Protein AF-A0A7X8HDX1-F1 (afdb_monomer_lite)

Structure (mmCIF, N/CA/C/O backbone):
data_AF-A0A7X8HDX1-F1
#
_entry.id   AF-A0A7X8HDX1-F1
#
loop_
_atom_site.group_PDB
_atom_site.id
_atom_site.type_symbol
_atom_site.label_atom_id
_atom_site.label_alt_id
_atom_site.label_comp_id
_atom_site.label_asym_id
_atom_site.label_entity_id
_atom_site.label_seq_id
_atom_site.pdbx_PDB_ins_code
_atom_site.Cartn_x
_atom_site.Cartn_y
_atom_site.Cartn_z
_atom_site.occupancy
_atom_site.B_iso_or_equiv
_atom_site.auth_seq_id
_atom_site.auth_comp_id
_atom_site.auth_asym_id
_atom_site.auth_atom_id
_atom_site.pdbx_PDB_model_num
ATOM 1 N N . MET A 1 1 ? -21.556 0.448 25.950 1.00 75.56 1 MET A N 1
ATOM 2 C CA . MET A 1 1 ? -21.218 -0.396 24.780 1.00 75.56 1 MET A CA 1
ATOM 3 C C . MET A 1 1 ? -21.966 0.022 23.516 1.00 75.56 1 MET A C 1
ATOM 5 O O . MET A 1 1 ? -21.325 0.101 22.480 1.00 75.56 1 MET A O 1
ATOM 9 N N . GLY A 1 2 ? -23.270 0.338 23.579 1.00 80.50 2 GLY A N 1
ATOM 10 C CA . GLY A 1 2 ? -24.022 0.833 22.411 1.00 80.50 2 GLY A CA 1
ATOM 11 C C . GLY A 1 2 ? -23.378 2.045 21.722 1.00 80.50 2 GLY A C 1
ATOM 12 O O . GLY A 1 2 ? -23.162 2.004 20.516 1.00 80.50 2 GLY A O 1
ATOM 13 N N . ASP A 1 3 ? -22.964 3.054 22.493 1.00 85.69 3 ASP A N 1
ATOM 14 C CA . ASP A 1 3 ? -22.331 4.267 21.943 1.00 85.69 3 ASP A CA 1
ATOM 15 C C . ASP A 1 3 ? -20.957 3.996 21.309 1.00 85.69 3 ASP A C 1
ATOM 17 O O . ASP A 1 3 ? -20.650 4.518 20.244 1.00 85.69 3 ASP A O 1
ATOM 21 N N . ILE A 1 4 ? -20.159 3.112 21.923 1.00 86.50 4 ILE A N 1
ATOM 22 C CA . ILE A 1 4 ? -18.851 2.673 21.402 1.00 86.50 4 ILE A CA 1
ATOM 23 C C . ILE A 1 4 ? -19.025 2.007 20.038 1.00 86.50 4 ILE A C 1
ATOM 25 O O . ILE A 1 4 ? -18.312 2.319 19.088 1.00 86.50 4 ILE A O 1
ATOM 29 N N . LEU A 1 5 ? -19.992 1.092 19.929 1.00 87.50 5 LEU A N 1
ATOM 30 C CA . LEU A 1 5 ? -20.268 0.410 18.673 1.00 87.50 5 LEU A CA 1
ATOM 31 C C . LEU A 1 5 ? -20.767 1.391 17.606 1.00 87.50 5 LEU A C 1
ATOM 33 O O . LEU A 1 5 ? -20.336 1.294 16.461 1.00 87.50 5 LEU A O 1
ATOM 37 N N . ALA A 1 6 ? -21.631 2.340 17.973 1.00 88.44 6 ALA A N 1
ATOM 38 C CA . ALA A 1 6 ? -22.111 3.372 17.058 1.00 88.44 6 ALA A CA 1
ATOM 39 C C . ALA A 1 6 ? -20.961 4.239 16.515 1.00 88.44 6 ALA A C 1
ATOM 41 O O . ALA A 1 6 ? -20.919 4.505 15.317 1.00 88.44 6 ALA A O 1
ATOM 42 N N . GLU A 1 7 ? -19.995 4.612 17.357 1.00 89.38 7 GLU A N 1
ATOM 43 C CA . GLU A 1 7 ? -18.808 5.374 16.952 1.00 89.38 7 GLU A CA 1
ATOM 44 C C . GLU A 1 7 ? -17.905 4.563 16.005 1.00 89.38 7 GLU A C 1
ATOM 46 O O . GLU A 1 7 ? -17.539 5.037 14.926 1.00 89.38 7 GLU A O 1
ATOM 51 N N . CYS A 1 8 ? -17.635 3.294 16.332 1.00 87.69 8 CYS A N 1
ATOM 52 C CA . CYS A 1 8 ? -16.906 2.378 15.447 1.00 87.69 8 CYS A CA 1
ATOM 53 C C . CYS A 1 8 ? -17.623 2.179 14.098 1.00 87.69 8 CYS A C 1
ATOM 55 O O . CYS A 1 8 ? -16.981 2.099 13.050 1.00 87.69 8 CYS A O 1
ATOM 57 N N . LEU A 1 9 ? -18.958 2.124 14.108 1.00 89.00 9 LEU A N 1
ATOM 58 C CA . LEU A 1 9 ? -19.797 2.035 12.913 1.00 89.00 9 LEU A CA 1
ATOM 59 C C . LEU A 1 9 ? -19.969 3.373 12.179 1.00 89.00 9 LEU A C 1
ATOM 61 O O . LEU A 1 9 ? -20.477 3.362 11.060 1.00 89.00 9 LEU A O 1
ATOM 65 N N . ALA A 1 10 ? -19.530 4.497 12.738 1.00 89.50 10 ALA A N 1
ATOM 66 C CA . ALA A 1 10 ? -19.501 5.786 12.051 1.00 89.50 10 ALA A CA 1
ATOM 67 C C . ALA A 1 10 ? -18.144 6.051 11.375 1.00 89.50 10 ALA A C 1
ATOM 69 O O . ALA A 1 10 ? -18.092 6.737 10.354 1.00 89.50 10 ALA A O 1
ATOM 70 N N . ALA A 1 11 ? -17.053 5.476 11.895 1.00 86.75 11 ALA A N 1
ATOM 71 C CA . ALA A 1 11 ? -15.712 5.616 11.322 1.00 86.75 11 ALA A CA 1
ATOM 72 C C . ALA A 1 11 ? -15.653 5.130 9.856 1.00 86.75 11 ALA A C 1
ATOM 74 O O . ALA A 1 11 ? -16.395 4.215 9.506 1.00 86.75 11 ALA A O 1
ATOM 75 N N . PRO A 1 12 ? -14.791 5.676 8.977 1.00 86.50 12 PRO A N 1
ATOM 76 C CA . PRO A 1 12 ? -14.614 5.173 7.608 1.00 86.50 12 PRO A CA 1
ATOM 77 C C . PRO A 1 12 ? -14.094 3.728 7.572 1.00 86.50 12 PRO A C 1
ATOM 79 O O . PRO A 1 12 ? -13.236 3.359 8.368 1.00 86.50 12 PRO A O 1
ATOM 82 N N . ALA A 1 13 ? -14.590 2.909 6.635 1.00 88.00 13 ALA A N 1
ATOM 83 C CA . ALA A 1 13 ? -14.086 1.545 6.417 1.00 88.00 13 ALA A CA 1
ATOM 84 C C . ALA A 1 13 ? -12.872 1.571 5.484 1.00 88.00 13 ALA A C 1
ATOM 86 O O . ALA A 1 13 ? -12.963 1.191 4.321 1.00 88.00 13 ALA A O 1
ATOM 87 N N . ASP A 1 14 ? -11.762 2.076 6.005 1.00 90.44 14 ASP A N 1
ATOM 88 C CA . ASP A 1 14 ? -10.474 2.170 5.323 1.00 90.44 14 ASP A CA 1
ATOM 89 C C . ASP A 1 14 ? -9.403 1.380 6.103 1.00 90.44 14 ASP A C 1
ATOM 91 O O . ASP A 1 14 ? -9.699 0.827 7.165 1.00 90.44 14 ASP A O 1
ATOM 95 N N . TYR A 1 15 ? -8.165 1.347 5.612 1.00 91.00 15 TYR A N 1
ATOM 96 C CA . TYR A 1 15 ? -7.060 0.586 6.208 1.00 91.00 15 TYR A CA 1
ATOM 97 C C . TYR A 1 15 ? -6.817 0.869 7.700 1.00 91.00 15 TYR A C 1
ATOM 99 O O . TYR A 1 15 ? -6.429 -0.027 8.449 1.00 91.00 15 TYR A O 1
ATOM 107 N N . PHE A 1 16 ? -7.090 2.090 8.166 1.00 92.06 16 PHE A N 1
ATOM 108 C CA . PHE A 1 16 ? -6.858 2.494 9.554 1.00 92.06 16 PHE A CA 1
ATOM 109 C C . PHE A 1 16 ? -8.068 2.244 10.466 1.00 92.06 16 PHE A C 1
ATOM 111 O O . PHE A 1 16 ? -8.015 2.568 11.655 1.00 92.06 16 PHE A O 1
ATOM 118 N N . LEU A 1 17 ? -9.175 1.680 9.959 1.00 92.69 17 LEU A N 1
ATOM 119 C CA . LEU A 1 17 ? -10.346 1.335 10.777 1.00 92.69 17 LEU A CA 1
ATOM 120 C C . LEU A 1 17 ? -9.979 0.515 12.033 1.00 92.69 17 LEU A C 1
ATOM 122 O O . LEU A 1 17 ? -10.444 0.900 13.110 1.00 92.69 17 LEU A O 1
ATOM 126 N N . PRO A 1 18 ? -9.136 -0.540 11.968 1.00 92.88 18 PRO A N 1
ATOM 127 C CA . PRO A 1 18 ? -8.764 -1.295 13.165 1.00 92.88 18 PRO A CA 1
ATOM 128 C C . PRO A 1 18 ? -8.067 -0.416 14.216 1.00 92.88 18 PRO A C 1
ATOM 130 O O . PRO A 1 18 ? -8.381 -0.509 15.401 1.00 92.88 18 PRO A O 1
ATOM 133 N N . VAL A 1 19 ? -7.196 0.507 13.789 1.00 93.19 19 VAL A N 1
ATOM 134 C CA . VAL A 1 19 ? -6.498 1.447 14.686 1.00 93.19 19 VAL A CA 1
ATOM 135 C C . VAL A 1 19 ? -7.487 2.395 15.372 1.00 93.19 19 VAL A C 1
ATOM 137 O O . VAL A 1 19 ? -7.382 2.656 16.570 1.00 93.19 19 VAL A O 1
ATOM 140 N N . ARG A 1 20 ? -8.500 2.879 14.642 1.00 92.25 20 ARG A N 1
ATOM 141 C CA . ARG A 1 20 ? -9.555 3.730 15.220 1.00 92.25 20 ARG A CA 1
ATOM 142 C C . ARG A 1 20 ? -10.387 2.978 16.256 1.00 92.25 20 ARG A C 1
ATOM 144 O O . ARG A 1 20 ? -10.653 3.531 17.318 1.00 92.25 20 ARG A O 1
ATOM 151 N N . ILE A 1 21 ? -10.747 1.721 15.985 1.00 91.25 21 ILE A N 1
ATOM 152 C CA . ILE A 1 21 ? -11.454 0.864 16.952 1.00 91.25 21 ILE A CA 1
ATOM 153 C C . ILE A 1 21 ? -10.613 0.695 18.221 1.00 91.25 21 ILE A C 1
ATOM 155 O O . ILE A 1 21 ? -11.134 0.862 19.322 1.00 91.25 21 ILE A O 1
ATOM 159 N N . LEU A 1 22 ? -9.312 0.425 18.075 1.00 92.19 22 LEU A N 1
ATOM 160 C CA . LEU A 1 22 ? -8.382 0.310 19.198 1.00 92.19 22 LEU A CA 1
ATOM 161 C C . LEU A 1 22 ? -8.369 1.587 20.054 1.00 92.19 22 LEU A C 1
ATOM 163 O O . LEU A 1 22 ? -8.517 1.497 21.272 1.00 92.19 22 LEU A O 1
ATOM 167 N N . ARG A 1 23 ? -8.280 2.773 19.438 1.00 91.12 23 ARG A N 1
ATOM 168 C CA . ARG A 1 23 ? -8.344 4.063 20.152 1.00 91.12 23 ARG A CA 1
ATOM 169 C C . ARG A 1 23 ? -9.665 4.277 20.884 1.00 91.12 23 ARG A C 1
ATOM 171 O O . ARG A 1 23 ? -9.651 4.602 22.066 1.00 91.12 23 ARG A O 1
ATOM 178 N N . ILE A 1 24 ? -10.801 4.047 20.218 1.00 90.88 24 ILE A N 1
ATOM 179 C CA . ILE A 1 24 ? -12.132 4.205 20.830 1.00 90.88 24 ILE A CA 1
ATOM 180 C C . ILE A 1 24 ? -12.260 3.279 22.046 1.00 90.88 24 ILE A C 1
ATOM 182 O O . ILE A 1 24 ? -12.742 3.696 23.099 1.00 90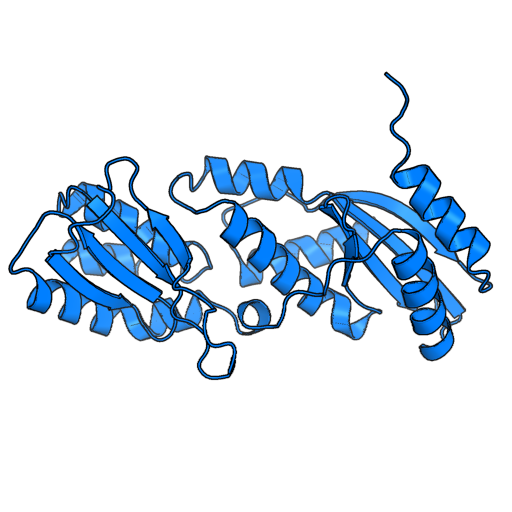.88 24 ILE A O 1
ATOM 186 N N . LEU A 1 25 ? -11.804 2.031 21.932 1.00 89.06 25 LEU A N 1
ATOM 187 C CA . LEU A 1 25 ? -11.832 1.072 23.033 1.00 89.06 25 LEU A CA 1
ATOM 188 C C . LEU A 1 25 ? -10.913 1.483 24.189 1.00 89.06 25 LEU A C 1
ATOM 190 O O . LEU A 1 25 ? -11.341 1.418 25.342 1.00 89.06 25 LEU A O 1
ATOM 194 N N . ARG A 1 26 ? -9.698 1.962 23.906 1.00 89.62 26 ARG A N 1
ATOM 195 C CA . ARG A 1 26 ? -8.800 2.514 24.930 1.00 89.62 26 ARG A CA 1
ATOM 196 C C . ARG A 1 26 ? -9.469 3.682 25.663 1.00 89.62 26 ARG A C 1
ATOM 198 O O . ARG A 1 26 ? -9.594 3.657 26.884 1.00 89.62 26 ARG A O 1
ATOM 205 N N . ASP A 1 27 ? -9.961 4.666 24.918 1.00 89.38 27 ASP A N 1
ATOM 206 C CA . ASP A 1 27 ? -10.392 5.952 25.473 1.00 89.38 27 ASP A CA 1
ATOM 207 C C . ASP A 1 27 ? -11.772 5.871 26.154 1.00 89.38 27 ASP A C 1
ATOM 209 O O . ASP A 1 27 ? -12.017 6.535 27.165 1.00 89.38 27 ASP A O 1
ATOM 213 N N . ARG A 1 28 ? -12.690 5.046 25.628 1.00 87.69 28 ARG A N 1
ATOM 214 C CA . ARG A 1 28 ? -14.079 4.944 26.116 1.00 87.69 28 ARG A CA 1
ATOM 215 C C . ARG A 1 28 ? -14.338 3.733 27.002 1.00 87.69 28 ARG A C 1
ATOM 217 O O . ARG A 1 28 ? -15.127 3.849 27.938 1.00 87.69 28 ARG A O 1
ATOM 224 N N . ALA A 1 29 ? -13.723 2.585 26.713 1.00 83.69 29 ALA A N 1
ATOM 225 C CA . ALA A 1 29 ? -13.895 1.369 27.514 1.00 83.69 29 ALA A CA 1
ATOM 226 C C . ALA A 1 29 ? -12.798 1.186 28.574 1.00 83.69 29 ALA A C 1
ATOM 228 O O . ALA A 1 29 ? -12.943 0.321 29.432 1.00 83.69 29 ALA A O 1
ATOM 229 N N . ARG A 1 30 ? -11.752 2.031 28.567 1.00 83.31 30 ARG A N 1
ATOM 230 C CA . ARG A 1 30 ? -10.649 2.025 29.545 1.00 83.31 30 ARG A CA 1
ATOM 231 C C . ARG A 1 30 ? -9.926 0.681 29.631 1.00 83.31 30 ARG A C 1
ATOM 233 O O . ARG A 1 30 ? -9.513 0.261 30.710 1.00 83.31 30 ARG A O 1
ATOM 240 N N . PHE A 1 31 ? -9.765 0.011 28.493 1.00 82.56 31 PHE A N 1
ATOM 241 C CA . PHE A 1 31 ? -8.913 -1.168 28.430 1.00 82.56 31 PHE A CA 1
ATOM 242 C C . PHE A 1 31 ? -7.436 -0.747 28.531 1.00 82.56 31 PHE A C 1
ATOM 244 O O . PHE A 1 31 ? -7.007 0.086 27.732 1.00 82.56 31 PHE A O 1
ATOM 251 N N . PRO A 1 32 ? -6.667 -1.291 29.495 1.00 72.88 32 PRO A N 1
ATOM 252 C CA . PRO A 1 32 ? -5.315 -0.828 29.809 1.00 72.88 32 PRO A CA 1
ATOM 253 C C . PRO A 1 32 ? -4.279 -1.232 28.753 1.00 72.88 32 PRO A C 1
ATOM 255 O O . PRO A 1 32 ? -3.333 -0.492 28.526 1.00 72.88 32 PRO A O 1
ATOM 258 N N . GLY A 1 33 ? -4.470 -2.372 28.080 1.00 85.81 33 GLY A N 1
ATOM 259 C CA . GLY A 1 33 ? -3.608 -2.825 26.993 1.00 85.81 33 GLY A CA 1
ATOM 260 C C . GLY A 1 33 ? -4.424 -3.481 25.889 1.00 85.81 33 GLY A C 1
ATOM 261 O O . GLY A 1 33 ? -5.083 -4.495 26.121 1.00 85.81 33 GLY A O 1
ATOM 262 N N . LEU A 1 34 ? -4.391 -2.905 24.690 1.00 90.19 34 LEU A N 1
ATOM 263 C CA . LEU A 1 34 ? -5.044 -3.453 23.506 1.00 90.19 34 LEU A CA 1
ATOM 264 C C . LEU A 1 34 ? -4.006 -3.728 22.428 1.00 90.19 34 LEU A C 1
ATOM 266 O O . LEU A 1 34 ? -3.133 -2.901 22.156 1.00 90.19 34 LEU A O 1
ATOM 270 N N . ARG A 1 35 ? -4.145 -4.876 21.777 1.00 92.25 35 ARG A N 1
ATOM 271 C CA . ARG A 1 35 ? -3.308 -5.286 20.653 1.00 92.25 35 ARG A CA 1
ATOM 272 C C . ARG A 1 35 ? -4.203 -5.823 19.548 1.00 92.25 35 ARG A C 1
ATOM 274 O O . ARG A 1 35 ? -5.118 -6.597 19.805 1.00 92.25 35 ARG A O 1
ATOM 281 N N . ILE A 1 36 ? -3.950 -5.402 18.317 1.00 92.50 36 ILE A N 1
ATOM 282 C CA . ILE A 1 36 ? -4.555 -5.983 17.125 1.00 92.50 36 ILE A CA 1
ATOM 283 C C . ILE A 1 36 ? -3.475 -6.758 16.389 1.00 92.50 36 ILE A C 1
ATOM 285 O O . ILE A 1 36 ? -2.433 -6.203 16.038 1.00 92.50 36 ILE A O 1
ATOM 289 N N . THR A 1 37 ? -3.736 -8.035 16.137 1.00 91.75 37 THR A N 1
ATOM 290 C CA . THR A 1 37 ? -2.867 -8.899 15.342 1.00 91.75 37 THR A CA 1
ATOM 291 C C . THR A 1 37 ? -3.505 -9.226 13.996 1.00 91.75 37 THR A C 1
ATOM 293 O O . THR A 1 37 ? -4.728 -9.347 13.890 1.00 91.75 37 THR A O 1
ATOM 296 N N . LEU A 1 38 ? -2.680 -9.341 12.954 1.00 89.31 38 LEU A N 1
ATOM 297 C CA . LEU A 1 38 ? -3.090 -9.907 11.671 1.00 89.31 38 LEU A CA 1
ATOM 298 C C . LEU A 1 38 ? -3.064 -11.430 11.780 1.00 89.31 38 LEU A C 1
ATOM 300 O O . LEU A 1 38 ? -2.032 -12.019 12.119 1.00 89.31 38 LEU A O 1
ATOM 304 N N . GLU A 1 39 ? -4.198 -12.066 11.493 1.00 83.44 39 GLU A N 1
ATOM 305 C CA . GLU A 1 39 ? -4.235 -13.515 11.320 1.00 83.44 39 GLU A CA 1
ATOM 306 C C . GLU A 1 39 ? -3.565 -13.877 9.980 1.00 83.44 39 GLU A C 1
ATOM 308 O O . GLU A 1 39 ? -3.789 -13.190 8.976 1.00 83.44 39 GLU A O 1
ATOM 313 N N . PRO A 1 40 ? -2.728 -14.931 9.946 1.00 67.62 40 PRO A N 1
ATOM 314 C CA . PRO A 1 40 ? -2.093 -15.371 8.714 1.00 67.62 40 PRO A CA 1
ATOM 315 C C . PRO A 1 40 ? -3.151 -15.747 7.676 1.00 67.62 40 PRO A C 1
ATOM 317 O O . PRO A 1 40 ? -4.193 -16.325 7.998 1.00 67.62 40 PRO A O 1
ATOM 320 N N . SER A 1 41 ? -2.880 -15.410 6.414 1.00 58.53 41 SER A N 1
ATOM 321 C CA . SER A 1 41 ? -3.741 -15.829 5.314 1.00 58.53 41 SER A CA 1
ATOM 322 C C . SER A 1 41 ? -3.739 -17.361 5.243 1.00 58.53 41 SER A C 1
ATOM 324 O O . SER A 1 41 ? -2.658 -17.951 5.226 1.00 58.53 41 SER A O 1
ATOM 326 N N . PRO A 1 42 ? -4.905 -18.025 5.153 1.00 51.06 42 PRO A N 1
ATOM 327 C CA . PRO A 1 42 ? -4.986 -19.487 5.112 1.00 51.06 42 PRO A CA 1
ATOM 328 C C . PRO A 1 42 ? -4.317 -20.118 3.876 1.00 51.06 42 PRO A C 1
ATOM 330 O O . PRO A 1 42 ? -4.264 -21.336 3.785 1.00 51.06 42 PRO A O 1
ATOM 333 N N . ALA A 1 43 ? -3.832 -19.313 2.923 1.00 47.16 43 ALA A N 1
ATOM 334 C CA . ALA A 1 43 ? -3.146 -19.758 1.709 1.00 47.16 43 ALA A CA 1
ATOM 335 C C . ALA A 1 43 ? -1.611 -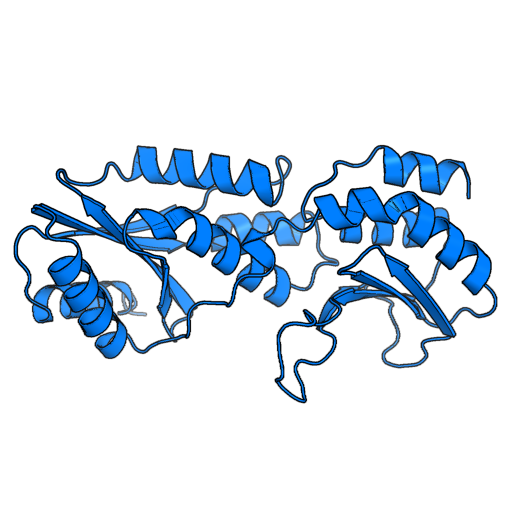19.868 1.846 1.00 47.16 43 ALA A C 1
ATOM 337 O O . ALA A 1 43 ? -0.946 -20.225 0.878 1.00 47.16 43 ALA A O 1
ATOM 338 N N . SER A 1 44 ? -1.039 -19.534 3.007 1.00 43.59 44 SER A N 1
ATOM 339 C CA . SER A 1 44 ? 0.405 -19.608 3.252 1.00 43.59 44 SER A CA 1
ATOM 340 C C . SER A 1 44 ? 0.737 -20.855 4.073 1.00 43.59 44 SER A C 1
ATOM 342 O O . SER A 1 44 ? 0.582 -20.846 5.291 1.00 43.59 44 SER A O 1
ATOM 344 N N . ASP A 1 45 ? 1.247 -21.900 3.416 1.00 40.53 45 ASP A N 1
ATOM 345 C CA . ASP A 1 45 ? 1.775 -23.125 4.049 1.00 40.53 45 ASP A CA 1
ATOM 346 C C . ASP A 1 45 ? 3.131 -22.908 4.764 1.00 40.53 45 ASP A C 1
ATOM 348 O O . ASP A 1 45 ? 3.815 -23.864 5.134 1.00 40.53 45 ASP A O 1
ATOM 352 N N . ALA A 1 46 ? 3.554 -21.656 4.972 1.00 43.91 46 ALA A N 1
ATOM 353 C CA . ALA A 1 46 ? 4.758 -21.352 5.734 1.00 43.91 46 ALA A CA 1
ATOM 354 C C . ALA A 1 46 ? 4.519 -21.647 7.231 1.00 43.91 46 ALA A C 1
ATOM 356 O O . ALA A 1 46 ? 3.674 -20.993 7.849 1.00 43.91 46 ALA A O 1
ATOM 357 N N . PRO A 1 47 ? 5.273 -22.578 7.848 1.00 39.50 47 PRO A N 1
ATOM 358 C CA . PRO A 1 47 ? 5.002 -23.066 9.201 1.00 39.50 47 PRO A CA 1
ATOM 359 C C . PRO A 1 47 ? 5.308 -22.056 10.323 1.00 39.50 47 PRO A C 1
ATOM 361 O O . PRO A 1 47 ? 5.171 -22.407 11.485 1.00 39.50 47 PRO A O 1
ATOM 364 N N . ASP A 1 48 ? 5.667 -20.811 9.994 1.00 42.47 48 ASP A N 1
ATOM 365 C CA . ASP A 1 48 ? 6.009 -19.756 10.957 1.00 42.47 48 ASP A CA 1
ATOM 366 C C . ASP A 1 48 ? 5.696 -18.336 10.438 1.00 42.47 48 ASP A C 1
ATOM 368 O O . ASP A 1 48 ? 6.357 -17.368 10.814 1.00 42.47 48 ASP A O 1
ATOM 372 N N . SER A 1 49 ? 4.666 -18.138 9.598 1.00 45.47 49 SER A N 1
ATOM 373 C CA . SER A 1 49 ? 4.165 -16.771 9.348 1.00 45.47 49 SER A CA 1
ATOM 374 C C . SER A 1 49 ? 3.404 -16.277 10.590 1.00 45.47 49 SER A C 1
ATOM 376 O O . SER A 1 49 ? 2.170 -16.262 10.633 1.00 45.47 49 SER A O 1
ATOM 378 N N . GLY A 1 50 ? 4.167 -15.990 11.647 1.00 56.97 50 GLY A N 1
ATOM 379 C CA . GLY A 1 50 ? 3.719 -15.633 12.981 1.00 56.97 50 GLY A CA 1
ATOM 380 C C . GLY A 1 50 ? 2.702 -14.506 12.945 1.00 56.97 50 GLY A C 1
ATOM 381 O O . GLY A 1 50 ? 2.760 -13.610 12.104 1.00 56.97 50 GLY A O 1
ATOM 382 N N . ARG A 1 51 ? 1.737 -14.561 13.864 1.00 70.12 51 ARG A N 1
ATOM 383 C CA . ARG A 1 51 ? 0.790 -13.464 14.079 1.00 70.12 51 ARG A CA 1
ATOM 384 C C . ARG A 1 51 ? 1.573 -12.163 14.202 1.00 70.12 51 ARG A C 1
ATOM 386 O O . ARG A 1 51 ? 2.381 -12.010 15.113 1.00 70.12 51 ARG A O 1
ATOM 393 N N . ARG A 1 52 ? 1.326 -11.233 13.289 1.00 85.56 52 ARG A N 1
ATOM 394 C CA . ARG A 1 52 ? 1.997 -9.935 13.287 1.00 85.56 52 ARG A CA 1
ATOM 395 C C . ARG A 1 52 ? 1.184 -8.931 14.068 1.00 85.56 52 ARG A C 1
ATOM 397 O O . ARG A 1 52 ? -0.032 -8.858 13.890 1.00 85.56 52 ARG A O 1
ATOM 404 N N . VAL A 1 53 ? 1.847 -8.131 14.893 1.00 90.00 53 VAL A N 1
ATOM 405 C CA . VAL A 1 53 ? 1.203 -6.995 15.553 1.00 90.00 53 VAL A CA 1
ATOM 406 C C . VAL A 1 53 ? 0.952 -5.915 14.509 1.00 90.00 53 VAL A C 1
ATOM 408 O O . VAL A 1 53 ? 1.893 -5.345 13.964 1.00 90.00 53 VAL A O 1
ATOM 411 N N . PHE A 1 54 ? -0.324 -5.665 14.224 1.00 92.81 54 PHE A N 1
ATOM 412 C CA . PHE A 1 54 ? -0.779 -4.618 13.312 1.00 92.81 54 PHE A CA 1
ATOM 413 C C . PHE A 1 54 ? -0.804 -3.258 13.994 1.00 92.81 54 PHE A C 1
ATOM 415 O O . PHE A 1 54 ? -0.374 -2.260 13.426 1.00 92.81 54 PHE A O 1
ATOM 422 N N . ALA A 1 55 ? -1.349 -3.229 15.209 1.00 93.38 55 ALA A N 1
ATOM 423 C CA . ALA A 1 55 ? -1.447 -2.031 16.017 1.00 93.38 55 ALA A CA 1
ATOM 424 C C . ALA A 1 55 ? -1.505 -2.391 17.502 1.00 93.38 55 ALA A C 1
ATOM 426 O O . ALA A 1 55 ? -2.047 -3.436 17.871 1.00 93.38 55 ALA A O 1
ATOM 427 N N . SER A 1 56 ? -0.997 -1.519 18.363 1.00 92.38 56 SER A N 1
ATOM 428 C CA . SER A 1 56 ? -1.047 -1.704 19.814 1.00 92.38 56 SER A CA 1
ATOM 429 C C . SER A 1 56 ? -1.099 -0.374 20.550 1.00 92.38 56 SER A C 1
ATOM 431 O O . SER A 1 56 ? -0.545 0.626 20.099 1.00 92.38 56 SER A O 1
ATOM 433 N N . THR A 1 57 ? -1.743 -0.358 21.714 1.00 89.06 57 THR A N 1
ATOM 434 C CA . THR A 1 57 ? -1.626 0.777 22.634 1.00 89.06 57 THR A CA 1
ATOM 435 C C . THR A 1 57 ? -0.211 0.847 23.217 1.00 89.06 57 THR A C 1
ATOM 437 O O . THR A 1 57 ? 0.368 -0.210 23.463 1.00 89.06 57 THR A O 1
ATOM 440 N N . PRO A 1 58 ? 0.317 2.047 23.523 1.00 77.69 58 PRO A N 1
ATOM 441 C CA . PRO A 1 58 ? 1.647 2.203 24.125 1.00 77.69 58 PRO A CA 1
ATOM 442 C C . PRO A 1 58 ? 1.817 1.433 25.442 1.00 77.69 58 PRO A C 1
ATOM 444 O O . PRO A 1 58 ? 2.890 0.915 25.720 1.00 77.69 58 PRO A O 1
ATOM 447 N N . ASP A 1 59 ? 0.737 1.319 26.221 1.00 72.94 59 ASP A N 1
ATOM 448 C CA . ASP A 1 59 ? 0.724 0.680 27.542 1.00 72.94 59 ASP A CA 1
ATOM 449 C C . ASP A 1 59 ? 0.449 -0.838 27.493 1.00 72.94 59 ASP A C 1
ATOM 451 O O . ASP A 1 59 ? 0.189 -1.465 28.520 1.00 72.94 59 ASP A O 1
ATOM 455 N N . ALA A 1 60 ? 0.450 -1.450 26.301 1.00 70.62 60 ALA A N 1
ATOM 456 C CA . ALA A 1 60 ? 0.187 -2.878 26.144 1.00 70.62 60 ALA A CA 1
ATOM 457 C C . ALA A 1 60 ? 1.320 -3.716 26.780 1.00 70.62 60 ALA A C 1
ATOM 459 O O . ALA A 1 60 ? 2.444 -3.661 26.286 1.00 70.62 60 ALA A O 1
ATOM 460 N N . PRO A 1 61 ? 1.059 -4.519 27.835 1.00 69.38 61 PRO A N 1
ATOM 461 C CA . PRO A 1 61 ? 2.083 -5.372 28.436 1.00 69.38 61 PRO A CA 1
ATOM 462 C C . PRO A 1 61 ? 2.475 -6.510 27.487 1.00 69.38 61 PRO A C 1
ATOM 464 O O . PRO A 1 61 ? 1.678 -6.911 26.640 1.00 69.38 61 PRO A O 1
ATOM 467 N N . ASP A 1 62 ? 3.672 -7.075 27.646 1.00 64.62 62 ASP A N 1
ATOM 468 C CA . ASP A 1 62 ? 4.202 -7.983 26.626 1.00 64.62 62 ASP A CA 1
ATOM 469 C C . ASP A 1 62 ? 3.374 -9.268 26.444 1.00 64.62 62 ASP A C 1
ATOM 471 O O . ASP A 1 62 ? 3.013 -9.553 25.302 1.00 64.62 62 ASP A O 1
ATOM 475 N N . ASP A 1 63 ? 2.947 -9.972 27.508 1.00 64.75 63 ASP A N 1
ATOM 476 C CA . ASP A 1 63 ? 2.517 -11.375 27.314 1.00 64.75 63 ASP A CA 1
ATOM 477 C C . ASP A 1 63 ? 1.351 -11.927 28.165 1.00 64.75 63 ASP A C 1
ATOM 479 O O . ASP A 1 63 ? 1.073 -13.126 28.119 1.00 64.75 63 ASP A O 1
ATOM 483 N N . SER A 1 64 ? 0.579 -11.109 28.893 1.00 63.81 64 SER A N 1
ATOM 484 C CA . SER A 1 64 ? -0.614 -11.617 29.614 1.00 63.81 64 SER A CA 1
ATOM 485 C C . SER A 1 64 ? -1.928 -11.295 28.893 1.00 63.81 64 SER A C 1
ATOM 487 O O . SER A 1 64 ? -2.729 -10.463 29.328 1.00 63.81 64 SER A O 1
ATOM 489 N N . THR A 1 65 ? -2.163 -11.976 27.765 1.00 69.12 65 THR A N 1
ATOM 490 C CA . THR A 1 65 ? -3.476 -11.925 27.096 1.00 69.12 65 THR A CA 1
ATOM 491 C C . THR A 1 65 ? -4.518 -12.597 27.980 1.00 69.12 65 THR A C 1
ATOM 493 O O . THR A 1 65 ? -4.359 -13.760 28.345 1.00 69.12 65 THR A O 1
ATOM 496 N N . GLN A 1 66 ? -5.577 -11.869 28.330 1.00 77.94 66 GLN A N 1
ATOM 497 C CA . GLN A 1 66 ? -6.629 -12.374 29.217 1.00 77.94 66 GLN A CA 1
ATOM 498 C C . GLN A 1 66 ? -7.955 -12.600 28.490 1.00 77.94 66 GLN A C 1
ATOM 500 O O . GLN A 1 66 ? -8.666 -13.539 28.833 1.00 77.94 66 GLN A O 1
ATOM 505 N N . SER A 1 67 ? -8.268 -11.785 27.479 1.00 86.00 67 SER A N 1
ATOM 506 C CA . SER A 1 67 ? -9.474 -11.934 26.655 1.00 86.00 67 SER A CA 1
ATOM 507 C C . SER A 1 67 ? -9.141 -11.634 25.192 1.00 86.00 67 SER A C 1
ATOM 509 O O . SER A 1 67 ? -8.281 -10.798 24.911 1.00 86.00 67 SER A O 1
ATOM 511 N N . SER A 1 68 ? -9.802 -12.290 24.237 1.00 88.69 68 SER A N 1
ATOM 512 C CA . SER A 1 68 ? -9.568 -12.017 22.808 1.00 88.69 68 SER A CA 1
ATOM 513 C C . SER A 1 68 ? -10.786 -12.316 21.944 1.00 88.69 68 SER A C 1
ATOM 515 O O . SER A 1 68 ? -11.582 -13.200 22.259 1.00 88.69 68 SER A O 1
ATOM 517 N N . CYS A 1 69 ? -10.925 -11.605 20.827 1.00 89.31 69 CYS A N 1
ATOM 518 C CA . CYS A 1 69 ? -11.962 -11.879 19.840 1.00 89.31 69 CYS A CA 1
ATOM 519 C C . CYS A 1 69 ? -11.456 -11.702 18.407 1.00 89.31 69 CYS A C 1
ATOM 521 O O . CYS A 1 69 ? -10.508 -10.964 18.132 1.00 89.31 69 CYS A O 1
ATOM 523 N N . ARG A 1 70 ? -12.123 -12.376 17.469 1.00 89.56 70 ARG A N 1
ATOM 524 C CA . ARG A 1 70 ? -11.912 -12.129 16.043 1.00 89.56 70 ARG A CA 1
ATOM 525 C C . ARG A 1 70 ? -12.619 -10.853 15.610 1.00 89.56 70 ARG A C 1
ATOM 527 O O . ARG A 1 70 ? -13.799 -10.650 15.889 1.00 89.56 70 ARG A O 1
ATOM 534 N N . LEU A 1 71 ? -11.883 -10.036 14.875 1.00 86.88 71 LEU A N 1
ATOM 535 C CA . LEU A 1 71 ? -12.310 -8.803 14.237 1.00 86.88 71 LEU A CA 1
ATOM 536 C C . LEU A 1 71 ? -12.401 -9.051 12.721 1.00 86.88 71 LEU A C 1
ATOM 538 O O . LEU A 1 71 ? -11.544 -8.650 11.934 1.00 86.88 71 LEU A O 1
ATOM 542 N N . GLY A 1 72 ? -13.466 -9.737 12.304 1.00 84.88 72 GLY A N 1
ATOM 543 C CA . GLY A 1 72 ? -13.617 -10.188 10.919 1.00 84.88 72 GLY A CA 1
ATOM 544 C C . GLY A 1 72 ? -12.680 -11.353 10.577 1.00 84.88 72 GLY A C 1
ATOM 545 O O . GLY A 1 72 ? -12.374 -12.180 11.433 1.00 84.88 72 GLY A O 1
ATOM 546 N N . SER A 1 73 ? -12.268 -11.441 9.311 1.00 84.94 73 SER A N 1
ATOM 547 C CA . SER A 1 73 ? -11.442 -12.536 8.774 1.00 84.94 73 SER A CA 1
ATOM 548 C C . SER A 1 73 ? -9.936 -12.339 8.936 1.00 84.94 73 SER A C 1
ATOM 550 O O . SER A 1 73 ? -9.195 -13.308 8.827 1.00 84.94 73 SER A O 1
ATOM 552 N N . HIS A 1 74 ? -9.482 -11.101 9.141 1.00 88.06 74 HIS A N 1
ATOM 553 C CA . HIS A 1 74 ? -8.060 -10.750 9.040 1.00 88.06 74 HIS A CA 1
ATOM 554 C C . HIS A 1 74 ? -7.452 -10.261 10.344 1.00 88.06 74 HIS A C 1
ATOM 556 O O . HIS A 1 74 ? -6.236 -10.297 10.492 1.00 88.06 74 HIS A O 1
ATOM 562 N N . TYR A 1 75 ? -8.276 -9.780 11.272 1.00 91.19 75 TYR A N 1
ATOM 563 C CA . TYR A 1 75 ? -7.803 -9.141 12.487 1.00 91.19 75 TYR A CA 1
ATOM 564 C C . TYR A 1 75 ? -8.260 -9.925 13.707 1.00 91.19 75 TYR A C 1
ATOM 566 O O . TYR A 1 75 ? -9.368 -10.466 13.755 1.00 91.19 75 TYR A O 1
ATOM 574 N N . ARG A 1 76 ? -7.425 -9.919 14.735 1.00 91.50 76 ARG A N 1
ATOM 575 C CA . ARG A 1 76 ? -7.759 -10.375 16.078 1.00 91.50 76 ARG A CA 1
ATOM 576 C C . ARG A 1 76 ? -7.478 -9.242 17.049 1.00 91.50 76 ARG A C 1
ATOM 578 O O . ARG A 1 76 ? -6.438 -8.603 16.948 1.00 91.50 76 ARG A O 1
ATOM 585 N N . LEU A 1 77 ? -8.416 -8.986 17.952 1.00 91.06 77 LEU A N 1
ATOM 586 C CA . LEU A 1 77 ? -8.252 -8.048 19.055 1.00 91.06 77 LEU A CA 1
ATOM 587 C C . LEU A 1 77 ? -7.948 -8.833 20.322 1.00 91.06 77 LEU A C 1
ATOM 589 O O . LEU A 1 77 ? -8.741 -9.680 20.737 1.00 91.06 77 LEU A O 1
ATOM 593 N N . ASP A 1 78 ? -6.828 -8.504 20.941 1.00 89.81 78 ASP A N 1
ATOM 594 C CA . ASP A 1 78 ? -6.373 -9.057 22.201 1.00 89.81 78 ASP A CA 1
ATOM 595 C C . ASP A 1 78 ? -6.442 -7.955 23.271 1.00 89.81 78 ASP A C 1
ATOM 597 O O . ASP A 1 78 ? -5.943 -6.840 23.082 1.00 89.81 78 ASP A O 1
ATOM 601 N N . VAL A 1 79 ? -7.100 -8.267 24.390 1.00 88.19 79 VAL A N 1
ATOM 602 C CA . VAL A 1 79 ? -7.167 -7.417 25.582 1.00 88.19 79 VAL A CA 1
ATOM 603 C C . VAL A 1 79 ? -6.241 -8.001 26.635 1.00 88.19 79 VAL A C 1
ATOM 605 O O . VAL A 1 79 ? -6.366 -9.156 27.062 1.00 88.19 79 VAL A O 1
ATOM 608 N N . LEU A 1 80 ? -5.290 -7.179 27.048 1.00 85.19 80 LEU A N 1
ATOM 609 C CA . LEU A 1 80 ? -4.200 -7.554 27.924 1.00 85.19 80 LEU A CA 1
ATOM 610 C C . LEU A 1 80 ? -4.499 -7.039 29.334 1.00 85.19 80 LEU A C 1
ATOM 612 O O . LEU A 1 80 ? -4.927 -5.898 29.513 1.00 85.19 80 LEU A O 1
ATOM 616 N N . GLY A 1 81 ? -4.304 -7.890 30.341 1.00 75.75 81 GLY A N 1
ATOM 617 C CA . GLY A 1 81 ? -4.497 -7.503 31.743 1.00 75.75 81 GLY A CA 1
ATOM 618 C C . GLY A 1 81 ? -5.950 -7.388 32.242 1.00 75.75 81 GLY A C 1
ATOM 619 O O . GLY A 1 81 ? -6.133 -7.014 33.398 1.00 75.75 81 GLY A O 1
ATOM 620 N N . VAL A 1 82 ? -6.972 -7.714 31.429 1.00 73.81 82 VAL A N 1
ATOM 621 C CA . VAL A 1 82 ? -8.399 -7.711 31.839 1.00 73.81 82 VAL A CA 1
ATOM 622 C C . VAL A 1 82 ? -9.114 -9.016 31.469 1.00 73.81 82 VAL A C 1
ATOM 624 O O . VAL A 1 82 ? -9.104 -9.435 30.309 1.00 73.81 82 VAL A O 1
ATOM 627 N N . SER A 1 83 ? -9.785 -9.633 32.446 1.00 75.31 83 SER A N 1
ATOM 628 C CA . SER A 1 83 ? -10.491 -10.913 32.309 1.00 75.31 83 SER A CA 1
ATOM 629 C C . SER A 1 83 ? -12.009 -10.735 32.346 1.00 75.31 83 SER A C 1
ATOM 631 O O . SER A 1 83 ? -12.520 -9.795 32.952 1.00 75.31 83 SER A O 1
ATOM 633 N N . GLY A 1 84 ? -12.736 -11.659 31.708 1.00 79.06 84 GLY A N 1
ATOM 634 C CA . GLY A 1 84 ? -14.202 -11.723 31.769 1.00 79.06 84 GLY A CA 1
ATOM 635 C C . GLY A 1 84 ? -14.945 -10.911 30.703 1.00 79.06 84 GLY A C 1
ATOM 636 O O . GLY A 1 84 ? -16.170 -10.814 30.763 1.00 79.06 84 GLY A O 1
ATOM 637 N N . GLU A 1 85 ? -14.242 -10.368 29.707 1.00 81.88 85 GLU A N 1
ATOM 638 C CA . GLU A 1 85 ? -14.831 -9.513 28.662 1.00 81.88 85 GLU A CA 1
ATOM 639 C C . GLU A 1 85 ? -15.113 -10.253 27.347 1.00 81.88 85 GLU A C 1
ATOM 641 O O . GLU A 1 85 ? -15.575 -9.656 26.372 1.00 81.88 85 GLU A O 1
ATOM 646 N N . ASP A 1 86 ? -14.902 -11.571 27.306 1.00 83.38 86 ASP A N 1
ATOM 647 C CA . ASP A 1 86 ? -15.012 -12.384 26.088 1.00 83.38 86 ASP A CA 1
ATOM 648 C C . ASP A 1 86 ? -16.365 -12.233 25.387 1.00 83.38 86 ASP A C 1
ATOM 650 O O . ASP A 1 86 ? -16.431 -12.122 24.161 1.00 83.38 86 ASP A O 1
ATOM 654 N N . ARG A 1 87 ? -17.463 -12.176 26.153 1.00 84.31 87 ARG A N 1
ATOM 655 C CA . ARG A 1 87 ? -18.812 -1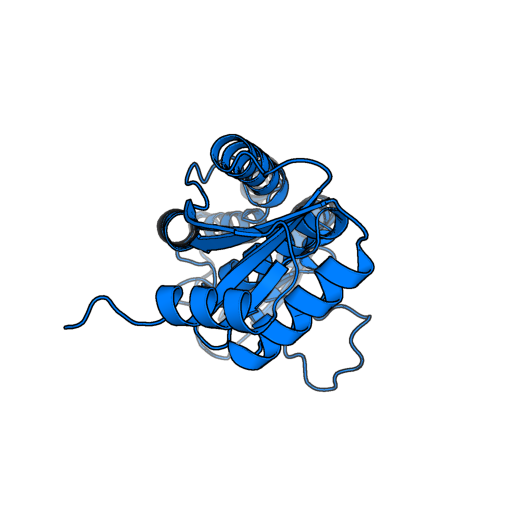2.006 25.591 1.00 84.31 87 ARG A CA 1
ATOM 656 C C . ARG A 1 87 ? -18.982 -10.631 24.945 1.00 84.31 87 ARG A C 1
ATOM 658 O O . ARG A 1 87 ? -19.537 -10.538 23.850 1.00 84.31 87 ARG A O 1
ATOM 665 N N . THR A 1 88 ? -18.503 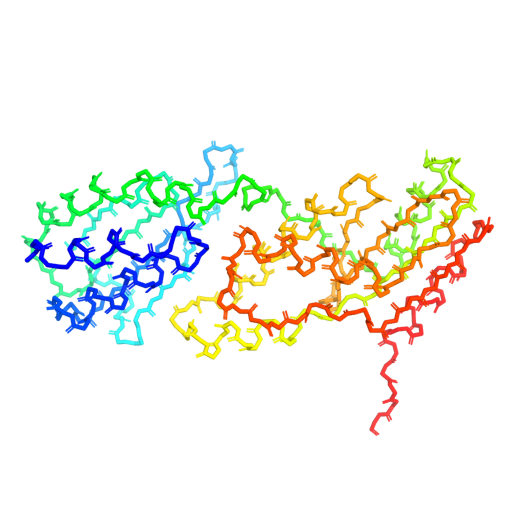-9.581 25.605 1.00 85.12 88 THR A N 1
ATOM 666 C CA . THR A 1 88 ? -18.550 -8.199 25.113 1.00 85.12 88 THR A CA 1
ATOM 667 C C . THR A 1 88 ? -17.725 -8.052 23.837 1.00 85.12 88 THR A C 1
ATOM 669 O O . THR A 1 88 ? -18.215 -7.545 22.826 1.00 85.12 88 THR A O 1
ATOM 672 N N . LEU A 1 89 ? -16.491 -8.557 23.861 1.00 85.31 89 LEU A N 1
ATOM 673 C CA . LEU A 1 89 ? -15.562 -8.520 22.736 1.00 85.31 89 LEU A CA 1
ATOM 674 C C . LEU A 1 89 ? -16.079 -9.339 21.552 1.00 85.31 89 LEU A C 1
ATOM 676 O O . LEU A 1 89 ? -15.981 -8.895 20.409 1.00 85.31 89 LEU A O 1
ATOM 680 N N . SER A 1 90 ? -16.697 -10.493 21.808 1.00 85.56 90 SER A N 1
ATOM 681 C CA . SER A 1 90 ? -17.318 -11.316 20.763 1.00 85.56 90 SER A CA 1
ATOM 682 C C . SER A 1 90 ? -18.466 -10.589 20.061 1.00 85.56 90 SER A C 1
ATOM 684 O O . SER A 1 90 ? -18.556 -10.626 18.835 1.00 85.56 90 SER A O 1
ATOM 686 N N . LEU A 1 91 ? -19.325 -9.886 20.811 1.00 87.69 91 LEU A N 1
ATOM 687 C CA . LEU A 1 91 ? -20.408 -9.081 20.230 1.00 87.69 91 LEU A CA 1
ATOM 688 C C . LEU A 1 91 ? -19.866 -7.931 19.375 1.00 87.69 91 LEU A C 1
ATOM 690 O O . LEU A 1 91 ? -20.396 -7.663 18.294 1.00 87.69 91 LEU A O 1
ATOM 694 N N . LEU A 1 92 ? -18.799 -7.276 19.834 1.00 87.75 92 LEU A N 1
ATOM 695 C CA . LEU A 1 92 ? -18.131 -6.218 19.081 1.00 87.75 92 LEU A CA 1
ATOM 696 C C . LEU A 1 92 ? -17.519 -6.757 17.781 1.00 87.75 92 LEU A C 1
ATOM 698 O O . LEU A 1 92 ? -17.762 -6.195 16.713 1.00 87.75 92 LEU A O 1
ATOM 702 N N . GLY A 1 93 ? -16.804 -7.881 17.857 1.00 87.81 93 GLY A N 1
ATOM 703 C CA . GLY A 1 93 ? -16.218 -8.549 16.697 1.00 87.81 93 GLY A CA 1
ATOM 704 C C . GLY A 1 93 ? -17.261 -8.951 15.658 1.00 87.81 93 GLY A C 1
ATOM 705 O O . GLY A 1 93 ? -17.105 -8.634 14.480 1.00 87.81 93 GLY A O 1
ATOM 706 N N . ALA A 1 94 ? -18.373 -9.553 16.090 1.00 88.81 94 ALA A N 1
ATOM 707 C CA . ALA A 1 94 ? -19.480 -9.912 15.204 1.00 88.81 94 ALA A CA 1
ATOM 708 C C . ALA A 1 94 ? -20.120 -8.683 14.535 1.00 88.81 94 ALA A C 1
ATOM 710 O O . ALA A 1 94 ? -20.415 -8.710 13.342 1.00 88.81 94 ALA A O 1
ATOM 711 N N . SER A 1 95 ? -20.293 -7.592 15.285 1.00 90.75 95 SER A N 1
ATOM 712 C CA . SER A 1 95 ? -20.942 -6.372 14.786 1.00 90.75 95 SER A CA 1
ATOM 713 C C . SER A 1 95 ? -20.079 -5.590 13.791 1.00 90.75 95 SER A C 1
ATOM 715 O O . SER A 1 95 ? -20.611 -4.889 12.932 1.00 90.75 95 SER A O 1
ATOM 717 N N . LEU A 1 96 ? -18.751 -5.700 13.890 1.00 90.81 96 LEU A N 1
ATOM 718 C CA . LEU A 1 96 ? -17.803 -4.976 13.037 1.00 90.81 96 LEU A CA 1
ATOM 719 C C . LEU A 1 96 ? -17.216 -5.838 11.907 1.00 90.81 96 LEU A C 1
ATOM 721 O O . LEU A 1 96 ? -16.535 -5.301 11.032 1.00 90.81 96 LEU A O 1
ATOM 725 N N . ALA A 1 97 ? -17.489 -7.147 11.888 1.00 89.44 97 ALA A N 1
ATOM 726 C CA . ALA A 1 97 ? -16.843 -8.117 11.001 1.00 89.44 97 ALA A CA 1
ATOM 727 C C . ALA A 1 97 ? -16.869 -7.724 9.514 1.00 89.44 97 ALA A C 1
ATOM 729 O O . ALA A 1 97 ? -15.835 -7.763 8.850 1.00 89.44 97 ALA A O 1
ATOM 730 N N . SER A 1 98 ? -18.024 -7.306 8.986 1.00 88.62 98 SER A N 1
ATOM 731 C CA . SER A 1 98 ? -18.167 -6.927 7.569 1.00 88.62 98 SER A CA 1
ATOM 732 C C . SER A 1 98 ? -17.376 -5.664 7.212 1.00 88.62 98 SER A C 1
ATOM 734 O O . SER A 1 98 ? -16.777 -5.571 6.137 1.00 88.62 98 SER A O 1
ATOM 736 N N . ARG A 1 99 ? -17.331 -4.696 8.132 1.00 91.25 99 ARG A N 1
ATOM 737 C CA . ARG A 1 99 ? -16.569 -3.456 7.961 1.00 91.25 99 ARG A CA 1
ATOM 738 C C . ARG A 1 99 ? -15.071 -3.715 8.005 1.00 91.25 99 ARG A C 1
ATOM 740 O O . ARG A 1 99 ? -14.349 -3.166 7.183 1.00 91.25 99 ARG A O 1
ATOM 747 N N . LEU A 1 100 ? -14.638 -4.588 8.910 1.00 90.50 100 LEU A N 1
ATOM 748 C CA . LEU A 1 100 ? -13.244 -5.007 9.054 1.00 90.50 100 LEU A CA 1
ATOM 749 C C . LEU A 1 100 ? -12.749 -5.844 7.867 1.00 90.50 100 LEU A C 1
ATOM 751 O O . LEU A 1 100 ? -11.602 -5.716 7.446 1.00 90.50 100 LEU A O 1
ATOM 755 N N . ALA A 1 101 ? -13.623 -6.660 7.277 1.00 87.00 101 ALA A N 1
ATOM 756 C CA . ALA A 1 101 ? -13.329 -7.318 6.008 1.00 87.00 101 ALA A CA 1
ATOM 757 C C . ALA A 1 101 ? -13.141 -6.287 4.880 1.00 87.00 101 ALA A C 1
ATOM 759 O O . ALA A 1 101 ? -12.226 -6.403 4.073 1.00 87.00 101 ALA A O 1
ATOM 760 N N . SER A 1 102 ? -13.963 -5.233 4.861 1.00 86.75 102 SER A N 1
ATOM 761 C CA . SER A 1 102 ? -13.870 -4.168 3.853 1.00 86.75 102 SER A CA 1
ATOM 762 C C . SER A 1 102 ? -12.650 -3.256 4.044 1.00 86.75 102 SER A C 1
ATOM 764 O O . SER A 1 102 ? -12.134 -2.728 3.062 1.00 86.75 102 SER A O 1
ATOM 766 N N . SER A 1 103 ? -12.164 -3.081 5.280 1.00 89.12 103 SER A N 1
ATOM 767 C CA . SER A 1 103 ? -10.976 -2.267 5.578 1.00 89.12 103 SER A CA 1
ATOM 768 C C . SER A 1 103 ? -9.658 -2.897 5.139 1.00 89.12 103 SER A C 1
ATOM 770 O O . SER A 1 103 ? -8.649 -2.199 5.114 1.00 89.12 103 SER A O 1
ATOM 772 N N . ARG A 1 104 ? -9.637 -4.192 4.792 1.00 89.75 104 ARG A N 1
ATOM 773 C CA . ARG A 1 104 ? -8.458 -4.850 4.216 1.00 89.75 104 ARG A CA 1
ATOM 774 C C . ARG A 1 104 ? -8.732 -5.217 2.754 1.00 89.75 104 ARG A C 1
ATOM 776 O O . ARG A 1 104 ? -9.173 -6.331 2.477 1.00 89.75 104 ARG A O 1
ATOM 783 N N . PRO A 1 105 ? -8.493 -4.296 1.804 1.00 87.44 105 PRO A N 1
ATOM 784 C CA . PRO A 1 105 ? -8.650 -4.577 0.384 1.00 87.44 105 PRO A CA 1
ATOM 785 C C . PRO A 1 105 ? -7.876 -5.818 -0.063 1.00 87.44 105 PRO A C 1
ATOM 787 O O . PRO A 1 105 ? -6.800 -6.117 0.456 1.00 87.44 105 PRO A O 1
ATOM 790 N N . SER A 1 106 ? -8.374 -6.498 -1.098 1.00 88.88 106 SER A N 1
ATOM 791 C CA . SER A 1 106 ? -7.753 -7.724 -1.617 1.00 88.88 106 SER A CA 1
ATOM 792 C C . SER A 1 106 ? -6.305 -7.532 -2.078 1.00 88.88 106 SER A C 1
ATOM 794 O O . SER A 1 106 ? -5.511 -8.465 -1.980 1.00 88.88 106 SER A O 1
ATOM 796 N N . CYS A 1 107 ? -5.923 -6.326 -2.520 1.00 89.12 107 CYS A N 1
ATOM 797 C CA . CYS A 1 107 ? -4.536 -6.024 -2.879 1.00 89.12 107 CYS A CA 1
ATOM 798 C C . CYS A 1 107 ? -3.562 -6.171 -1.697 1.00 89.12 107 CYS A C 1
ATOM 800 O O . CYS A 1 107 ? -2.419 -6.546 -1.924 1.00 89.12 107 CYS A O 1
ATOM 802 N N . LEU A 1 108 ? -4.011 -5.975 -0.451 1.00 89.81 108 LEU A N 1
ATOM 803 C CA . LEU A 1 108 ? -3.184 -6.113 0.759 1.00 89.81 108 LEU A CA 1
ATOM 804 C C . LEU A 1 108 ? -2.987 -7.570 1.203 1.00 89.81 108 LEU A C 1
ATOM 806 O O . LEU A 1 108 ? -2.279 -7.841 2.170 1.00 89.81 108 LEU A O 1
ATOM 810 N N . SER A 1 109 ? -3.645 -8.516 0.532 1.00 85.75 109 SER A N 1
ATOM 811 C CA . SER A 1 109 ? -3.450 -9.956 0.757 1.00 85.75 109 SER A CA 1
ATOM 812 C C . SER A 1 109 ? -2.490 -10.580 -0.257 1.00 85.75 109 SER A C 1
ATOM 814 O O . SER A 1 109 ? -2.247 -11.781 -0.203 1.00 85.75 109 SER A O 1
ATOM 816 N N . ARG A 1 110 ? -1.972 -9.784 -1.201 1.00 85.94 110 ARG A N 1
ATOM 817 C CA . ARG A 1 110 ? -0.995 -10.237 -2.192 1.00 85.94 110 ARG A CA 1
ATOM 818 C C . ARG A 1 110 ? 0.371 -10.443 -1.546 1.00 85.94 110 ARG A C 1
ATOM 820 O O . ARG A 1 110 ? 0.708 -9.800 -0.549 1.00 85.94 110 ARG A O 1
ATOM 827 N N . GLU A 1 111 ? 1.161 -11.321 -2.146 1.00 87.50 111 GLU A N 1
ATOM 828 C CA . GLU A 1 111 ? 2.558 -11.489 -1.765 1.00 87.50 111 GLU A CA 1
ATOM 829 C C . GLU A 1 111 ? 3.329 -10.193 -2.009 1.00 87.50 111 GLU A C 1
ATOM 831 O O . GLU A 1 111 ? 3.098 -9.471 -2.985 1.00 87.50 111 GLU A O 1
ATOM 836 N N . LEU A 1 112 ? 4.230 -9.886 -1.080 1.00 87.62 112 LEU A N 1
ATOM 837 C CA . LEU A 1 112 ? 5.155 -8.782 -1.252 1.00 87.62 112 LEU A CA 1
ATOM 838 C C . LEU A 1 112 ? 6.170 -9.182 -2.339 1.00 87.62 112 LEU A C 1
ATOM 840 O O . LEU A 1 112 ? 6.646 -10.320 -2.310 1.00 87.62 112 LEU A O 1
ATOM 844 N N . PRO A 1 113 ? 6.513 -8.301 -3.299 1.00 88.25 113 PRO A N 1
ATOM 845 C CA . PRO A 1 113 ? 7.586 -8.601 -4.238 1.00 88.25 113 PRO A CA 1
ATOM 846 C C . PRO A 1 113 ? 8.882 -8.904 -3.470 1.00 88.25 113 PRO A C 1
ATOM 848 O O . PRO A 1 113 ? 9.157 -8.220 -2.487 1.00 88.25 113 PRO A O 1
ATOM 851 N N . PRO A 1 114 ? 9.685 -9.896 -3.883 1.00 90.94 114 PRO A N 1
ATOM 852 C CA . PRO A 1 114 ? 10.931 -10.196 -3.193 1.00 90.94 114 PRO A CA 1
ATOM 853 C C . PRO A 1 114 ? 11.924 -9.044 -3.360 1.00 90.94 114 PRO A C 1
ATOM 855 O O . PRO A 1 114 ? 12.046 -8.484 -4.456 1.00 90.94 114 PRO A O 1
ATOM 858 N N . GLU A 1 115 ? 12.654 -8.741 -2.292 1.00 92.06 115 GLU A N 1
ATOM 859 C CA . GLU A 1 115 ? 13.790 -7.823 -2.328 1.00 92.06 115 GLU A CA 1
ATOM 860 C C . GLU A 1 115 ? 14.917 -8.390 -3.192 1.00 92.06 115 GLU A C 1
ATOM 862 O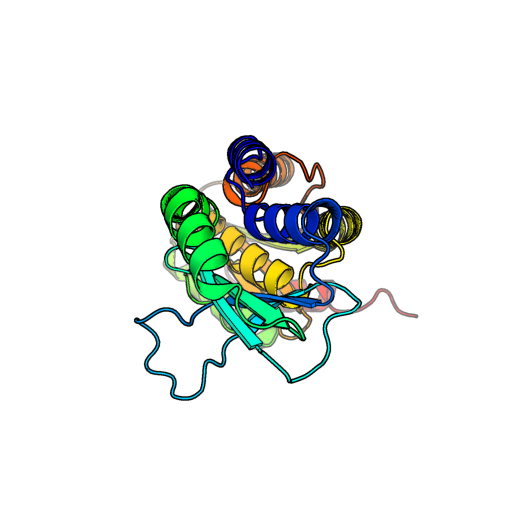 O . GLU A 1 115 ? 15.155 -9.603 -3.241 1.00 92.06 115 GLU A O 1
ATOM 867 N N . ARG A 1 116 ? 15.581 -7.504 -3.933 1.00 92.88 116 ARG A N 1
ATOM 868 C CA . ARG A 1 116 ? 16.644 -7.845 -4.879 1.00 92.88 116 ARG A CA 1
ATOM 869 C C . ARG A 1 116 ? 17.745 -6.795 -4.830 1.00 92.88 116 ARG A C 1
ATOM 871 O O . ARG A 1 116 ? 17.464 -5.619 -4.612 1.00 92.88 116 ARG A O 1
ATOM 878 N N . SER A 1 117 ? 18.971 -7.220 -5.119 1.00 90.31 117 SER A N 1
ATOM 879 C CA . SER A 1 117 ? 20.093 -6.297 -5.303 1.00 90.31 117 SER A CA 1
ATOM 880 C C . SER A 1 117 ? 19.887 -5.402 -6.537 1.00 90.31 117 SER A C 1
ATOM 882 O O . SER A 1 117 ? 19.175 -5.803 -7.470 1.00 90.31 117 SER A O 1
ATOM 884 N N . PRO A 1 118 ? 20.536 -4.225 -6.622 1.00 88.94 118 PRO A N 1
ATOM 885 C CA . PRO A 1 118 ? 20.441 -3.350 -7.793 1.00 88.94 118 PRO A CA 1
ATOM 886 C C . PRO A 1 118 ? 20.791 -4.048 -9.119 1.00 88.94 118 PRO A C 1
ATOM 888 O O . PRO A 1 118 ? 20.088 -3.873 -10.115 1.00 88.94 118 PRO A O 1
ATOM 891 N N . ALA A 1 119 ? 21.821 -4.900 -9.125 1.00 87.19 119 ALA A N 1
ATOM 892 C CA . ALA A 1 119 ? 22.225 -5.664 -10.308 1.00 87.19 119 ALA A CA 1
ATOM 893 C C . ALA A 1 119 ? 21.164 -6.708 -10.715 1.00 87.19 119 ALA A C 1
ATOM 895 O O . ALA A 1 119 ? 20.841 -6.871 -11.896 1.00 87.19 119 ALA A O 1
ATOM 896 N N . ASP A 1 120 ? 20.563 -7.404 -9.745 1.00 91.38 120 ASP A N 1
ATOM 897 C CA . ASP A 1 120 ? 19.476 -8.355 -10.006 1.00 91.38 120 ASP A CA 1
ATOM 898 C C . ASP A 1 120 ? 18.215 -7.655 -10.510 1.00 91.38 120 ASP A C 1
ATOM 900 O O . ASP A 1 120 ? 17.525 -8.166 -11.402 1.00 91.38 120 ASP A O 1
ATOM 904 N N . LEU A 1 121 ? 17.921 -6.474 -9.968 1.00 91.62 121 LEU A N 1
ATOM 905 C CA . LEU A 1 121 ? 16.830 -5.625 -10.423 1.00 91.62 121 LEU A CA 1
ATOM 906 C C . LEU A 1 121 ? 17.039 -5.178 -11.862 1.00 91.62 121 LEU A C 1
ATOM 908 O O . LEU A 1 121 ? 16.133 -5.380 -12.665 1.00 91.62 121 LEU A O 1
ATOM 912 N N . ALA A 1 122 ? 18.216 -4.660 -12.222 1.00 91.06 122 ALA A N 1
ATOM 913 C CA . ALA A 1 122 ? 18.514 -4.235 -13.590 1.00 91.06 122 ALA A CA 1
ATOM 914 C C . ALA A 1 122 ? 18.268 -5.363 -14.605 1.00 91.06 122 ALA A C 1
ATOM 916 O O . ALA A 1 122 ? 17.582 -5.161 -15.614 1.00 91.06 122 ALA A O 1
ATOM 917 N N . ARG A 1 123 ? 18.728 -6.585 -14.299 1.00 91.19 123 ARG A N 1
ATOM 918 C CA . ARG A 1 123 ? 18.470 -7.778 -15.126 1.00 91.19 123 ARG A CA 1
ATOM 919 C C . ARG A 1 123 ? 16.982 -8.116 -15.213 1.00 91.19 123 ARG A C 1
ATOM 921 O O . ARG A 1 123 ? 16.475 -8.394 -16.298 1.00 91.19 123 ARG A O 1
ATOM 928 N N . THR A 1 124 ? 16.278 -8.068 -14.085 1.00 92.62 124 THR A N 1
ATOM 929 C CA . THR A 1 124 ? 14.841 -8.382 -14.007 1.00 92.62 124 THR A CA 1
ATOM 930 C C . THR A 1 124 ? 14.001 -7.375 -14.793 1.00 92.62 124 THR A C 1
ATOM 932 O O . THR A 1 124 ? 13.138 -7.768 -15.573 1.00 92.62 124 THR A O 1
ATOM 935 N N . LEU A 1 125 ? 14.268 -6.082 -14.611 1.00 92.81 125 LEU A N 1
ATOM 936 C CA . LEU A 1 125 ? 13.597 -4.976 -15.291 1.00 92.81 125 LEU A CA 1
ATOM 937 C C . LEU A 1 125 ? 13.854 -5.024 -16.798 1.00 92.81 125 LEU A C 1
ATOM 939 O O . LEU A 1 125 ? 12.922 -4.863 -17.585 1.00 92.81 125 LEU A O 1
ATOM 943 N N . SER A 1 126 ? 15.094 -5.324 -17.194 1.00 90.75 126 SER A N 1
ATOM 944 C CA . SER A 1 126 ? 15.463 -5.461 -18.602 1.00 90.75 126 SER A CA 1
ATOM 945 C C . SER A 1 126 ? 14.708 -6.605 -19.275 1.00 90.75 126 SER A C 1
ATOM 947 O O . SER A 1 126 ? 14.127 -6.418 -20.341 1.00 90.75 126 SER A O 1
ATOM 949 N N . ALA A 1 127 ? 14.659 -7.777 -18.632 1.00 91.50 127 ALA A N 1
ATOM 950 C CA . ALA A 1 127 ? 13.893 -8.915 -19.134 1.00 91.50 127 ALA A CA 1
ATOM 951 C C . ALA A 1 127 ? 12.396 -8.581 -19.244 1.00 91.50 127 ALA A C 1
ATOM 953 O O . ALA A 1 127 ? 11.783 -8.824 -20.279 1.00 91.50 127 ALA A O 1
ATOM 954 N N . ARG A 1 128 ? 11.823 -7.931 -18.222 1.00 92.25 128 ARG A N 1
ATOM 955 C CA . ARG A 1 128 ? 10.411 -7.514 -18.223 1.00 92.25 128 ARG A CA 1
ATOM 956 C C . ARG A 1 128 ? 10.068 -6.546 -19.352 1.00 92.25 128 ARG A C 1
ATOM 958 O O . ARG A 1 128 ? 9.003 -6.684 -19.947 1.00 92.25 128 ARG A O 1
ATOM 965 N N . PHE A 1 129 ? 10.943 -5.589 -19.651 1.00 91.81 129 PHE A N 1
ATOM 966 C CA . PHE A 1 129 ? 10.736 -4.680 -20.778 1.00 91.81 129 PHE A CA 1
ATOM 967 C C . PHE A 1 129 ? 10.903 -5.395 -22.128 1.00 91.81 129 PHE A C 1
ATOM 969 O O . PHE A 1 129 ? 10.109 -5.174 -23.039 1.00 91.81 129 PHE A O 1
ATOM 976 N N . ALA A 1 130 ? 11.872 -6.304 -22.262 1.00 89.94 130 ALA A N 1
ATOM 977 C CA . ALA A 1 130 ? 11.993 -7.124 -23.470 1.00 89.94 130 ALA A CA 1
ATOM 978 C C . ALA A 1 130 ? 10.706 -7.929 -23.742 1.00 89.94 130 ALA A C 1
ATOM 980 O O . ALA A 1 130 ? 10.220 -7.966 -24.874 1.00 89.94 130 ALA A O 1
ATOM 981 N N . ASP A 1 131 ? 10.124 -8.510 -22.690 1.00 91.38 131 ASP A N 1
ATOM 982 C CA . ASP A 1 131 ? 8.899 -9.309 -22.765 1.00 91.38 131 ASP A CA 1
ATOM 983 C C . ASP A 1 131 ? 7.648 -8.474 -23.078 1.00 91.38 131 ASP A C 1
ATOM 985 O O . ASP A 1 131 ? 6.710 -8.986 -23.691 1.00 91.38 131 ASP A O 1
ATOM 989 N N . SER A 1 132 ? 7.606 -7.195 -22.681 1.00 89.62 132 SER A N 1
ATOM 990 C CA . SER A 1 132 ? 6.432 -6.339 -22.906 1.00 89.62 132 SER A CA 1
ATOM 991 C C . SER A 1 132 ? 6.233 -5.962 -24.374 1.00 89.62 132 SER A C 1
ATOM 993 O O . SER A 1 132 ? 5.129 -5.563 -24.746 1.00 89.62 132 SER A O 1
ATOM 995 N N . GLN A 1 133 ? 7.280 -6.066 -25.205 1.00 88.69 133 GLN A N 1
ATOM 996 C CA . GLN A 1 133 ? 7.272 -5.691 -26.628 1.00 88.69 133 GLN A CA 1
ATOM 997 C C . GLN A 1 133 ? 6.784 -4.250 -26.880 1.00 88.69 133 GLN A C 1
ATOM 999 O O . GLN A 1 133 ? 6.261 -3.922 -27.948 1.00 88.69 133 GLN A O 1
ATOM 1004 N N . THR A 1 134 ? 6.930 -3.374 -25.885 1.00 91.25 134 THR A N 1
ATOM 1005 C CA . THR A 1 134 ? 6.553 -1.962 -25.981 1.00 91.25 134 THR A CA 1
ATOM 1006 C C . THR A 1 134 ? 7.710 -1.124 -26.516 1.00 91.25 134 THR A C 1
ATOM 1008 O O . THR A 1 134 ? 8.862 -1.535 -26.473 1.00 91.25 134 THR A O 1
ATOM 1011 N N . ALA A 1 135 ? 7.414 0.079 -27.011 1.00 92.00 135 ALA A N 1
ATOM 1012 C CA . ALA A 1 135 ? 8.446 0.970 -27.548 1.00 92.00 135 ALA A CA 1
ATOM 1013 C C . ALA A 1 135 ? 9.274 1.663 -26.452 1.00 92.00 135 ALA A C 1
ATOM 1015 O O . ALA A 1 135 ? 10.430 2.001 -26.676 1.00 92.00 135 ALA A O 1
ATOM 1016 N N . TYR A 1 136 ? 8.682 1.876 -25.274 1.00 94.12 136 TYR A N 1
ATOM 1017 C CA . TYR A 1 136 ? 9.304 2.603 -24.174 1.00 94.12 136 TYR A CA 1
ATOM 1018 C C . TYR A 1 136 ? 9.159 1.844 -22.858 1.00 94.12 136 TYR A C 1
ATOM 1020 O O . TYR A 1 136 ? 8.148 1.170 -22.623 1.00 94.12 136 TYR A O 1
ATOM 1028 N N . ALA A 1 137 ? 10.139 2.037 -21.981 1.00 94.75 137 ALA A N 1
ATOM 1029 C CA . ALA A 1 137 ? 10.058 1.728 -20.561 1.00 94.75 137 ALA A CA 1
ATOM 1030 C C . ALA A 1 137 ? 10.497 2.938 -19.745 1.00 94.75 137 ALA A C 1
ATOM 1032 O O . ALA A 1 137 ? 11.595 3.453 -19.938 1.00 94.75 137 ALA A O 1
ATOM 1033 N N . THR A 1 138 ? 9.669 3.375 -18.805 1.00 95.94 138 THR A N 1
ATOM 1034 C CA . THR A 1 138 ? 10.038 4.385 -17.815 1.00 95.94 138 THR A CA 1
ATOM 1035 C C . THR A 1 138 ? 10.256 3.699 -16.472 1.00 95.94 138 THR A C 1
ATOM 1037 O O . THR A 1 138 ? 9.345 3.060 -15.942 1.00 95.94 138 THR A O 1
ATOM 1040 N N . LEU A 1 139 ? 11.467 3.832 -15.929 1.00 95.38 139 LEU A N 1
ATOM 1041 C CA . LEU A 1 139 ? 11.779 3.462 -14.551 1.00 95.38 139 LEU A CA 1
ATOM 1042 C C . L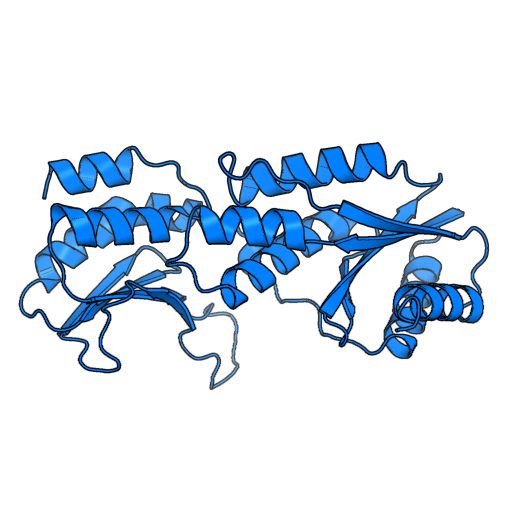EU A 1 139 ? 11.538 4.662 -13.647 1.00 95.38 139 LEU A C 1
ATOM 1044 O O . LEU A 1 139 ? 12.030 5.755 -13.930 1.00 95.38 139 LEU A O 1
ATOM 1048 N N . CYS A 1 140 ? 10.819 4.444 -12.551 1.00 95.69 140 CYS A N 1
ATOM 1049 C CA . CYS A 1 140 ? 10.524 5.452 -11.540 1.00 95.69 140 CYS A CA 1
ATOM 1050 C C . CYS A 1 140 ? 11.000 4.958 -10.174 1.00 95.69 140 CYS A C 1
ATOM 1052 O O . CYS A 1 140 ? 10.523 3.931 -9.693 1.00 95.69 140 CYS A O 1
ATOM 1054 N N . VAL A 1 141 ? 11.892 5.709 -9.530 1.00 95.00 141 VAL A N 1
ATOM 1055 C CA . VAL A 1 141 ? 12.253 5.501 -8.122 1.00 95.00 141 VAL A CA 1
ATOM 1056 C C . VAL A 1 141 ? 11.237 6.249 -7.268 1.00 95.00 141 VAL A C 1
ATOM 1058 O O . VAL A 1 141 ? 11.106 7.473 -7.378 1.00 95.00 141 VAL A O 1
ATOM 1061 N N . LEU A 1 142 ? 10.482 5.511 -6.461 1.00 94.50 142 LEU A N 1
ATOM 1062 C CA . LEU A 1 142 ? 9.422 6.043 -5.619 1.00 94.50 142 LEU A CA 1
ATOM 1063 C C . LEU A 1 142 ? 9.950 6.312 -4.208 1.00 94.50 142 LEU A C 1
ATOM 1065 O O . LEU A 1 142 ? 10.627 5.479 -3.614 1.00 94.50 142 LEU A O 1
ATOM 1069 N N . ASP A 1 143 ? 9.567 7.456 -3.656 1.00 91.25 143 ASP A N 1
ATOM 1070 C CA . ASP A 1 143 ? 9.806 7.837 -2.271 1.00 91.25 143 ASP A CA 1
ATOM 1071 C C . ASP A 1 143 ? 8.474 7.802 -1.498 1.00 91.25 143 ASP A C 1
ATOM 1073 O O . ASP A 1 143 ? 7.641 8.712 -1.654 1.00 91.25 143 ASP A O 1
ATOM 1077 N N . PRO A 1 144 ? 8.240 6.750 -0.686 1.00 91.50 144 PRO A N 1
ATOM 1078 C CA . PRO A 1 144 ? 7.029 6.618 0.112 1.00 91.50 144 PRO A CA 1
ATOM 1079 C C . PRO A 1 144 ? 7.073 7.398 1.432 1.00 91.50 144 PRO A C 1
ATOM 1081 O O . PRO A 1 144 ? 6.031 7.550 2.074 1.00 91.50 144 PRO A O 1
ATOM 1084 N N . ARG A 1 145 ? 8.237 7.922 1.846 1.00 91.12 145 ARG A N 1
ATOM 1085 C CA . ARG A 1 145 ? 8.441 8.513 3.180 1.00 91.12 145 ARG A CA 1
ATOM 1086 C C . ARG A 1 145 ? 7.449 9.625 3.530 1.00 91.12 145 ARG A C 1
ATOM 1088 O O . ARG A 1 145 ? 6.962 9.604 4.656 1.00 91.12 145 ARG A O 1
ATOM 1095 N N . PRO A 1 146 ? 7.078 10.557 2.624 1.00 89.94 146 PRO A N 1
ATOM 1096 C CA . PRO A 1 146 ? 6.099 11.591 2.960 1.00 89.94 146 PRO A CA 1
ATOM 1097 C C . PRO A 1 146 ? 4.744 11.013 3.386 1.00 89.94 146 PRO A C 1
ATOM 1099 O O . PRO A 1 146 ? 4.136 11.499 4.335 1.00 89.94 146 PRO A O 1
ATOM 1102 N N . PHE A 1 147 ? 4.281 9.959 2.707 1.00 91.50 147 PHE A N 1
ATOM 1103 C CA . PHE A 1 147 ? 3.038 9.278 3.062 1.00 91.50 147 PHE A CA 1
ATOM 1104 C C . PHE A 1 147 ? 3.175 8.511 4.379 1.00 91.50 147 PHE A C 1
ATOM 1106 O O . PHE A 1 147 ? 2.309 8.633 5.243 1.00 91.50 147 PHE A O 1
ATOM 1113 N N . LEU A 1 148 ? 4.263 7.750 4.540 1.00 92.44 148 LEU A N 1
ATOM 1114 C CA . LEU A 1 148 ? 4.519 6.956 5.744 1.00 92.44 148 LEU A CA 1
ATOM 1115 C C . LEU A 1 148 ? 4.607 7.838 6.992 1.00 92.44 148 LEU A C 1
ATOM 1117 O O . LEU A 1 148 ? 3.973 7.531 7.995 1.00 92.44 148 LEU A O 1
ATOM 1121 N N . HIS A 1 149 ? 5.309 8.969 6.904 1.00 92.00 149 HIS A N 1
ATOM 1122 C CA . HIS A 1 149 ? 5.420 9.937 7.992 1.00 92.00 149 HIS A CA 1
ATOM 1123 C C . HIS A 1 149 ? 4.055 10.513 8.379 1.00 92.00 149 HIS A C 1
ATOM 1125 O O . HIS A 1 149 ? 3.666 10.444 9.540 1.00 92.00 149 HIS A O 1
ATOM 1131 N N . ALA A 1 150 ? 3.288 11.013 7.405 1.00 91.88 150 ALA A N 1
ATOM 1132 C CA . ALA A 1 150 ? 1.964 11.575 7.669 1.00 91.88 150 ALA A CA 1
ATOM 1133 C C . ALA A 1 150 ? 0.996 10.538 8.269 1.00 91.88 150 ALA A C 1
ATOM 1135 O O . ALA A 1 150 ? 0.192 10.852 9.148 1.00 91.88 150 ALA A O 1
ATOM 1136 N N . ALA A 1 151 ? 1.073 9.286 7.813 1.00 92.06 151 ALA A N 1
ATOM 1137 C CA . ALA A 1 151 ? 0.283 8.193 8.362 1.00 92.06 151 ALA A CA 1
ATOM 1138 C C . ALA A 1 151 ? 0.721 7.819 9.788 1.00 92.06 151 ALA A C 1
ATOM 1140 O O . ALA A 1 151 ? -0.145 7.623 10.639 1.00 92.06 151 ALA A O 1
ATOM 1141 N N . ALA A 1 152 ? 2.026 7.766 10.065 1.00 91.38 152 ALA A N 1
ATOM 1142 C CA . ALA A 1 152 ? 2.565 7.495 11.396 1.00 91.38 152 ALA A CA 1
ATOM 1143 C C . ALA A 1 152 ? 2.214 8.605 12.400 1.00 91.38 152 ALA A C 1
ATOM 1145 O O . ALA A 1 152 ? 1.875 8.306 13.539 1.00 91.38 152 ALA A O 1
ATOM 1146 N N . GLU A 1 153 ? 2.211 9.873 11.980 1.00 91.44 153 GLU A N 1
ATOM 1147 C CA . GLU A 1 153 ? 1.754 10.995 12.811 1.00 91.44 153 GLU A CA 1
ATOM 1148 C C . GLU A 1 153 ? 0.253 10.909 13.119 1.00 91.44 153 GLU A C 1
ATOM 1150 O O . GLU A 1 153 ? -0.175 11.126 14.254 1.00 91.44 153 GLU A O 1
ATOM 1155 N N . ALA A 1 154 ? -0.569 10.567 12.123 1.00 90.44 154 ALA A N 1
ATOM 1156 C CA . ALA A 1 154 ? -2.014 10.444 12.304 1.00 90.44 154 ALA A CA 1
ATOM 1157 C C . ALA A 1 154 ? -2.405 9.197 13.122 1.00 90.44 154 ALA A C 1
ATOM 1159 O O . ALA A 1 154 ? -3.392 9.214 13.875 1.00 90.44 154 ALA A O 1
ATOM 1160 N N . PHE A 1 155 ? -1.633 8.115 12.997 1.00 91.75 155 PHE A N 1
ATOM 1161 C CA . PHE A 1 155 ? -1.915 6.792 13.554 1.00 91.75 155 PHE A CA 1
ATOM 1162 C C . PHE A 1 155 ? -0.701 6.158 14.264 1.00 91.75 155 PHE A C 1
ATOM 1164 O O . PHE A 1 155 ? -0.327 5.050 13.894 1.00 91.75 155 PHE A O 1
ATOM 1171 N N . PRO A 1 156 ? -0.111 6.782 15.304 1.00 91.12 156 PRO A N 1
ATOM 1172 C CA . PRO A 1 156 ? 1.059 6.263 16.029 1.00 91.12 156 PRO A CA 1
ATOM 1173 C C . PRO A 1 156 ? 0.939 4.844 16.598 1.00 91.12 156 PRO A C 1
ATOM 1175 O O . PRO A 1 156 ? 1.953 4.209 16.850 1.00 91.12 156 PRO A O 1
ATOM 1178 N N . GLU A 1 157 ? -0.271 4.335 16.838 1.00 93.56 157 GLU A N 1
ATOM 1179 C CA . GLU A 1 157 ? -0.471 2.969 17.332 1.00 93.56 157 GLU A CA 1
ATOM 1180 C C . GLU A 1 157 ? -0.235 1.903 16.256 1.00 93.56 157 GLU A C 1
ATOM 1182 O O . GLU A 1 157 ? -0.182 0.721 16.595 1.00 93.56 157 GLU A O 1
ATOM 1187 N N . ILE A 1 158 ? -0.151 2.279 14.974 1.00 93.31 158 ILE A N 1
ATOM 1188 C CA . ILE A 1 158 ? 0.114 1.331 13.893 1.00 93.31 158 ILE A CA 1
ATOM 1189 C C . ILE A 1 158 ? 1.573 0.881 13.921 1.00 93.31 158 ILE A C 1
ATOM 1191 O O . ILE A 1 158 ? 2.481 1.687 14.107 1.00 93.31 158 ILE A O 1
ATOM 1195 N N . ASN A 1 159 ? 1.807 -0.407 13.680 1.00 92.56 159 ASN A N 1
ATOM 1196 C CA . ASN A 1 159 ? 3.154 -0.894 13.436 1.00 92.56 159 ASN A CA 1
ATOM 1197 C C . ASN A 1 159 ? 3.651 -0.339 12.081 1.00 92.56 159 ASN A C 1
ATOM 1199 O O . ASN A 1 159 ? 3.027 -0.640 11.052 1.00 92.56 159 ASN A O 1
ATOM 1203 N N . PRO A 1 160 ? 4.744 0.447 12.055 1.00 90.56 160 PRO A N 1
ATOM 1204 C CA . PRO A 1 160 ? 5.256 1.052 10.828 1.00 90.56 160 PRO A CA 1
ATOM 1205 C C . PRO A 1 160 ? 5.617 0.011 9.762 1.00 90.56 160 PRO A C 1
ATOM 1207 O O . PRO A 1 160 ? 5.269 0.207 8.602 1.00 90.56 160 PRO A O 1
ATOM 1210 N N . GLU A 1 161 ? 6.169 -1.144 10.143 1.00 90.75 161 GLU A N 1
ATOM 1211 C CA . GLU A 1 161 ? 6.510 -2.223 9.202 1.00 90.75 161 GLU A CA 1
ATOM 1212 C C . GLU A 1 161 ? 5.266 -2.762 8.478 1.00 90.75 161 GLU A C 1
ATOM 1214 O O . GLU A 1 161 ? 5.284 -3.052 7.283 1.00 90.75 161 GLU A O 1
ATOM 1219 N N . CYS A 1 162 ? 4.132 -2.864 9.186 1.00 91.50 162 CYS A N 1
ATOM 1220 C CA . CYS A 1 162 ? 2.875 -3.286 8.566 1.00 91.50 162 CYS A CA 1
ATOM 1221 C C . CYS A 1 162 ? 2.390 -2.265 7.536 1.00 91.50 162 CYS A C 1
ATOM 1223 O O . CYS A 1 162 ? 1.927 -2.652 6.465 1.00 91.50 162 CYS A O 1
ATOM 1225 N N . LEU A 1 163 ? 2.501 -0.971 7.849 1.00 91.81 163 LEU A N 1
ATOM 1226 C CA . LEU A 1 163 ? 2.128 0.101 6.932 1.00 91.81 163 LEU A CA 1
ATOM 1227 C C . LEU A 1 163 ? 3.028 0.129 5.691 1.00 91.81 163 LEU A C 1
ATOM 1229 O O . LEU A 1 163 ? 2.512 0.280 4.584 1.00 91.81 163 LEU A O 1
ATOM 1233 N N . GLU A 1 164 ? 4.338 -0.023 5.865 1.00 91.88 164 GLU A N 1
ATOM 1234 C CA . GLU A 1 164 ? 5.315 -0.045 4.773 1.00 91.88 164 GLU A CA 1
ATOM 1235 C C . GLU A 1 164 ? 5.048 -1.191 3.799 1.00 91.88 164 GLU A C 1
ATOM 1237 O O . GLU A 1 164 ? 4.902 -0.969 2.592 1.00 91.88 164 GLU A O 1
ATOM 1242 N N . GLU A 1 165 ? 4.887 -2.409 4.312 1.00 92.00 165 GLU A N 1
ATOM 1243 C CA . GLU A 1 165 ? 4.617 -3.558 3.459 1.00 92.00 165 GLU A CA 1
ATOM 1244 C C . GLU A 1 165 ? 3.239 -3.498 2.792 1.00 92.00 165 GLU A C 1
ATOM 1246 O O . GLU A 1 165 ? 3.114 -3.812 1.607 1.00 92.00 165 GLU A O 1
ATOM 1251 N N . ASP A 1 166 ? 2.184 -3.112 3.519 1.00 92.50 166 ASP A N 1
ATOM 1252 C CA . ASP A 1 166 ? 0.842 -3.023 2.936 1.00 92.50 166 ASP A CA 1
ATOM 1253 C C . ASP A 1 166 ? 0.768 -1.886 1.896 1.00 92.50 166 ASP A C 1
ATOM 1255 O O . ASP A 1 166 ? 0.091 -2.030 0.871 1.00 92.50 166 ASP A O 1
ATOM 1259 N N . LEU A 1 167 ? 1.535 -0.803 2.065 1.00 93.62 167 LEU A N 1
ATOM 1260 C CA . LEU A 1 167 ? 1.726 0.208 1.023 1.00 93.62 167 LEU A CA 1
ATOM 1261 C C . LEU A 1 167 ? 2.429 -0.378 -0.208 1.00 93.62 167 LEU A C 1
ATOM 1263 O O . LEU A 1 167 ? 1.962 -0.161 -1.329 1.00 93.62 167 LEU A O 1
ATOM 1267 N N . ALA A 1 168 ? 3.501 -1.149 -0.025 1.00 94.25 168 ALA A N 1
ATOM 1268 C CA . ALA A 1 168 ? 4.204 -1.809 -1.122 1.00 94.25 168 ALA A CA 1
ATOM 1269 C C . ALA A 1 168 ? 3.312 -2.828 -1.859 1.00 94.25 168 ALA A C 1
ATOM 1271 O O . ALA A 1 168 ? 3.295 -2.845 -3.091 1.00 94.25 168 ALA A O 1
ATOM 1272 N N . ARG A 1 169 ? 2.484 -3.610 -1.149 1.00 94.19 169 ARG A N 1
ATOM 1273 C CA . ARG A 1 169 ? 1.463 -4.495 -1.751 1.00 94.19 169 ARG A CA 1
ATOM 1274 C C . ARG A 1 169 ? 0.431 -3.710 -2.559 1.00 94.19 169 ARG A C 1
ATOM 1276 O O . ARG A 1 169 ? 0.092 -4.088 -3.682 1.00 94.19 169 ARG A O 1
ATOM 1283 N N . CYS A 1 170 ? -0.052 -2.597 -2.007 1.00 94.19 170 CYS A N 1
ATOM 1284 C CA . CYS A 1 170 ? -1.010 -1.718 -2.672 1.00 94.19 170 CYS A CA 1
ATOM 1285 C C . CYS A 1 170 ? -0.431 -1.127 -3.969 1.00 94.19 170 CYS A C 1
ATOM 1287 O O . CYS A 1 170 ? -1.074 -1.190 -5.019 1.00 94.19 170 CYS A O 1
ATOM 1289 N N . LEU A 1 171 ? 0.801 -0.616 -3.914 1.00 95.00 171 LEU A N 1
ATOM 1290 C CA . LEU A 1 171 ? 1.522 -0.080 -5.069 1.00 95.00 171 LEU A CA 1
ATOM 1291 C C . LEU A 1 171 ? 1.860 -1.166 -6.095 1.00 95.00 171 LEU A C 1
ATOM 1293 O O . LEU A 1 171 ? 1.729 -0.932 -7.293 1.00 95.00 171 LEU A O 1
ATOM 1297 N N . SER A 1 172 ? 2.230 -2.366 -5.653 1.00 95.62 172 SER A N 1
ATOM 1298 C CA . SER A 1 172 ? 2.476 -3.496 -6.552 1.00 95.62 172 SER A CA 1
ATOM 1299 C C . SER A 1 172 ? 1.226 -3.835 -7.360 1.00 95.62 172 SER A C 1
ATOM 1301 O O . SER A 1 172 ? 1.291 -3.968 -8.581 1.00 95.62 172 SER A O 1
ATOM 1303 N N . ALA A 1 173 ? 0.058 -3.845 -6.711 1.00 95.00 173 ALA A N 1
ATOM 1304 C CA . ALA A 1 173 ? -1.210 -4.020 -7.408 1.00 95.00 173 ALA A CA 1
ATOM 1305 C C . ALA A 1 173 ? -1.535 -2.892 -8.393 1.00 95.00 173 ALA A C 1
ATOM 1307 O O . ALA A 1 173 ? -2.134 -3.147 -9.434 1.00 95.00 173 ALA A O 1
ATOM 1308 N N . TYR A 1 174 ? -1.133 -1.660 -8.086 1.00 94.88 174 TYR A N 1
ATOM 1309 C CA . TYR A 1 174 ? -1.310 -0.527 -8.988 1.00 94.88 174 TYR A CA 1
ATOM 1310 C C . TYR A 1 174 ? -0.445 -0.643 -10.258 1.00 94.88 174 TYR A C 1
ATOM 1312 O O . TYR A 1 174 ? -0.943 -0.399 -11.355 1.00 94.88 174 TYR A O 1
ATOM 1320 N N . PHE A 1 175 ? 0.822 -1.052 -10.127 1.00 95.69 175 PHE A N 1
ATOM 1321 C CA . PHE A 1 175 ? 1.775 -1.143 -11.244 1.00 95.69 175 PHE A CA 1
ATOM 1322 C C . PHE A 1 175 ? 1.759 -2.483 -11.999 1.00 95.69 175 PHE A C 1
ATOM 1324 O O . PHE A 1 175 ? 2.447 -2.623 -13.009 1.00 95.69 175 PHE A O 1
ATOM 1331 N N . GLU A 1 176 ? 0.985 -3.472 -11.546 1.00 93.62 176 GLU A N 1
ATOM 1332 C CA . GLU A 1 176 ? 0.947 -4.824 -12.127 1.00 93.62 176 GLU A CA 1
ATOM 1333 C C . GLU A 1 176 ? 0.700 -4.813 -13.643 1.00 93.62 176 GLU A C 1
ATOM 1335 O O . GLU A 1 176 ? 1.409 -5.479 -14.394 1.00 93.62 176 GLU A O 1
ATOM 1340 N N . ALA A 1 177 ? -0.264 -4.014 -14.105 1.00 90.88 177 ALA A N 1
ATOM 1341 C CA . ALA A 1 177 ? -0.619 -3.940 -15.520 1.00 90.88 177 ALA A CA 1
ATOM 1342 C C . ALA A 1 177 ? 0.377 -3.126 -16.366 1.00 90.88 177 ALA A C 1
ATOM 1344 O O . ALA A 1 177 ? 0.378 -3.256 -17.588 1.00 90.88 177 ALA A O 1
ATOM 1345 N N . SER A 1 178 ? 1.197 -2.271 -15.744 1.00 89.62 178 SER A N 1
ATOM 1346 C CA . SER A 1 178 ? 2.122 -1.379 -16.451 1.00 89.62 178 SER A CA 1
ATOM 1347 C C . SER A 1 178 ? 3.537 -1.936 -16.573 1.00 89.62 178 SER A C 1
ATOM 1349 O O . SER A 1 178 ? 4.310 -1.404 -17.355 1.00 89.62 178 SER A O 1
ATOM 1351 N N . GLY A 1 179 ? 3.902 -2.975 -15.824 1.00 92.88 179 GLY A N 1
ATOM 1352 C CA . GLY A 1 179 ? 5.242 -3.575 -15.859 1.00 92.88 179 GLY A CA 1
ATOM 1353 C C . GLY A 1 179 ? 5.676 -4.138 -14.507 1.00 92.88 179 GLY A C 1
ATOM 1354 O O . GLY A 1 179 ? 6.333 -5.177 -14.455 1.00 92.88 179 GLY A O 1
ATOM 1355 N N . GLY A 1 180 ? 5.245 -3.500 -13.418 1.00 95.25 180 GLY A N 1
ATOM 1356 C CA . GLY A 1 180 ? 5.371 -4.005 -12.052 1.00 95.25 180 GLY A CA 1
ATOM 1357 C C . GLY A 1 180 ? 6.071 -3.052 -11.084 1.00 95.25 180 GLY A C 1
ATOM 1358 O O . GLY A 1 180 ? 6.678 -2.053 -11.474 1.00 95.25 180 GLY A O 1
ATOM 1359 N N . LEU A 1 181 ? 5.976 -3.395 -9.799 1.00 96.62 181 LEU A N 1
ATOM 1360 C CA . LEU A 1 181 ? 6.740 -2.793 -8.708 1.00 96.62 181 LEU A CA 1
ATOM 1361 C C . LEU A 1 181 ? 7.785 -3.794 -8.212 1.00 96.62 181 LEU A C 1
ATOM 1363 O O . LEU A 1 181 ? 7.491 -4.981 -8.060 1.00 96.62 181 LEU A O 1
ATOM 1367 N N . PHE A 1 182 ? 8.976 -3.298 -7.911 1.00 95.44 182 PHE A N 1
ATOM 1368 C CA . PHE A 1 182 ? 10.112 -4.077 -7.451 1.00 95.44 182 PHE A CA 1
ATOM 1369 C C . PHE A 1 182 ? 10.700 -3.446 -6.189 1.00 95.44 182 PHE A C 1
ATOM 1371 O O . PHE A 1 182 ? 10.716 -2.219 -6.057 1.00 95.44 182 PHE A O 1
ATOM 1378 N N . LEU A 1 183 ? 11.169 -4.295 -5.273 1.00 93.62 183 LEU A N 1
ATOM 1379 C CA . LEU A 1 183 ? 11.825 -3.880 -4.037 1.00 93.62 183 LEU A CA 1
ATOM 1380 C C . LEU A 1 183 ? 13.336 -4.041 -4.176 1.00 93.62 183 LEU A C 1
ATOM 1382 O O . LEU A 1 183 ? 13.817 -5.101 -4.583 1.00 93.62 183 LEU A O 1
ATOM 1386 N N . CYS A 1 184 ? 14.065 -2.986 -3.836 1.00 90.25 184 CYS A N 1
ATOM 1387 C CA . CYS A 1 184 ? 15.511 -3.017 -3.693 1.00 90.25 184 CYS A CA 1
ATOM 1388 C C . CYS A 1 184 ? 15.874 -3.353 -2.245 1.00 90.25 184 CYS A C 1
ATOM 1390 O O . CYS A 1 184 ? 15.214 -2.870 -1.329 1.00 90.25 184 CYS A O 1
ATOM 1392 N N . ASP A 1 185 ? 16.939 -4.123 -2.039 1.00 87.38 185 ASP A N 1
ATOM 1393 C CA . ASP A 1 185 ? 17.517 -4.392 -0.709 1.00 87.38 185 ASP A CA 1
ATOM 1394 C C . ASP A 1 185 ? 17.992 -3.114 0.019 1.00 87.38 185 ASP A C 1
ATOM 1396 O O . ASP A 1 185 ? 18.132 -3.093 1.238 1.00 87.38 185 ASP A O 1
ATOM 1400 N N . THR A 1 186 ? 18.156 -2.010 -0.713 1.00 83.75 186 THR A N 1
ATOM 1401 C CA . THR A 1 186 ? 18.368 -0.657 -0.171 1.00 83.75 186 THR A CA 1
ATOM 1402 C C . THR A 1 186 ? 17.114 -0.034 0.462 1.00 83.75 186 THR A C 1
ATOM 1404 O O . THR A 1 186 ? 17.174 1.087 0.966 1.00 83.75 186 THR A O 1
ATOM 1407 N N . GLY A 1 187 ? 15.961 -0.708 0.398 1.00 80.94 187 GLY A N 1
ATOM 1408 C CA . GLY A 1 187 ? 14.655 -0.196 0.828 1.00 80.94 187 GLY A CA 1
ATOM 1409 C C . GLY A 1 187 ? 13.941 0.667 -0.220 1.00 80.94 187 GLY A C 1
ATOM 1410 O O . GLY A 1 187 ? 12.849 1.182 0.029 1.00 80.94 187 GLY A O 1
ATOM 1411 N N . ALA A 1 188 ? 14.527 0.846 -1.408 1.00 87.25 188 ALA A N 1
ATOM 1412 C CA . ALA A 1 188 ? 13.922 1.642 -2.469 1.00 87.25 188 ALA A CA 1
ATOM 1413 C C . ALA A 1 188 ? 12.811 0.890 -3.220 1.00 87.25 188 ALA A C 1
ATOM 1415 O O . ALA A 1 188 ? 12.948 -0.279 -3.586 1.00 87.25 188 ALA A O 1
ATOM 1416 N N . LEU A 1 189 ? 11.729 1.610 -3.525 1.00 93.88 189 LEU A N 1
ATOM 1417 C CA . LEU A 1 189 ? 10.626 1.134 -4.357 1.00 93.88 189 LEU A CA 1
ATOM 1418 C C . LEU A 1 189 ? 10.850 1.562 -5.809 1.00 93.88 189 LEU A C 1
ATOM 1420 O O . LEU A 1 189 ? 10.907 2.757 -6.102 1.00 93.88 189 LEU A O 1
ATOM 1424 N N . ILE A 1 190 ? 10.932 0.608 -6.735 1.00 95.62 190 ILE A N 1
ATOM 1425 C CA . ILE A 1 190 ? 11.126 0.889 -8.162 1.00 95.62 190 ILE A CA 1
ATOM 1426 C C . ILE A 1 190 ? 9.903 0.428 -8.945 1.00 95.62 190 ILE A C 1
ATOM 1428 O O . ILE A 1 190 ? 9.526 -0.740 -8.895 1.00 95.62 190 ILE A O 1
ATOM 1432 N N . ALA A 1 191 ? 9.299 1.335 -9.706 1.00 96.69 191 ALA A N 1
ATOM 1433 C CA . ALA A 1 191 ? 8.226 1.012 -10.636 1.00 96.69 191 ALA A CA 1
ATOM 1434 C C . ALA A 1 191 ? 8.740 0.970 -12.078 1.00 96.69 191 ALA A C 1
ATOM 1436 O O . ALA A 1 191 ? 9.452 1.876 -12.519 1.00 96.69 191 ALA A O 1
ATOM 1437 N N . LEU A 1 192 ? 8.324 -0.058 -12.819 1.00 96.12 192 LEU A N 1
ATOM 1438 C CA . LEU A 1 192 ? 8.508 -0.176 -14.262 1.00 96.12 192 LEU A CA 1
ATOM 1439 C C . LEU A 1 192 ? 7.182 0.100 -14.965 1.00 96.12 192 LEU A C 1
ATOM 1441 O O . LEU A 1 192 ? 6.167 -0.547 -14.698 1.00 96.12 192 LEU A O 1
ATOM 1445 N N . CYS A 1 193 ? 7.210 1.056 -15.885 1.00 96.56 193 CYS A N 1
ATOM 1446 C CA . CYS A 1 193 ? 6.070 1.409 -16.713 1.00 96.56 193 CYS A CA 1
ATOM 1447 C C . CYS A 1 193 ? 6.440 1.278 -18.195 1.00 96.56 193 CYS A C 1
ATOM 1449 O O . CYS A 1 193 ? 7.144 2.116 -18.754 1.00 96.56 193 CYS A O 1
ATOM 1451 N N . CYS A 1 194 ? 5.959 0.215 -18.822 1.00 95.31 194 CYS A N 1
ATOM 1452 C CA . CYS A 1 194 ? 6.132 -0.125 -20.223 1.00 95.31 194 CYS A CA 1
ATOM 1453 C C . CYS A 1 194 ? 4.957 0.416 -21.048 1.00 95.31 194 CYS A C 1
ATOM 1455 O O . CYS A 1 194 ? 3.794 0.267 -20.670 1.00 95.31 194 CYS A O 1
ATOM 1457 N N . GLY A 1 195 ? 5.237 1.039 -22.193 1.00 94.50 195 GLY A N 1
ATOM 1458 C CA . GLY A 1 195 ? 4.185 1.619 -23.022 1.00 94.50 195 GLY A CA 1
ATOM 1459 C C . GLY A 1 195 ? 4.632 2.060 -24.410 1.00 94.50 195 GLY A C 1
ATOM 1460 O O . GLY A 1 195 ? 5.807 2.039 -24.766 1.00 94.50 195 GLY A O 1
ATOM 1461 N N . SER A 1 196 ? 3.665 2.474 -25.227 1.00 93.12 196 SER A N 1
ATOM 1462 C CA . SER A 1 196 ? 3.923 2.999 -26.575 1.00 93.12 196 SER A CA 1
ATOM 1463 C C . SER A 1 196 ? 4.438 4.441 -26.582 1.00 93.12 196 SER A C 1
ATOM 1465 O O . SER A 1 196 ? 4.757 4.965 -27.644 1.00 93.12 196 SER A O 1
ATOM 1467 N N . ARG A 1 197 ? 4.443 5.115 -25.428 1.00 93.44 197 ARG A N 1
ATOM 1468 C CA . ARG A 1 197 ? 4.909 6.493 -25.241 1.00 93.44 197 ARG A CA 1
ATOM 1469 C C . ARG A 1 197 ? 5.618 6.610 -23.888 1.00 93.44 197 ARG A C 1
ATOM 1471 O O . ARG A 1 197 ? 5.278 5.833 -22.992 1.00 93.44 197 ARG A O 1
ATOM 1478 N N . PRO A 1 198 ? 6.528 7.585 -23.721 1.00 92.06 198 PRO A N 1
ATOM 1479 C CA . PRO A 1 198 ? 7.065 7.939 -22.414 1.00 92.06 198 PRO A CA 1
ATOM 1480 C C . PRO A 1 198 ? 5.953 8.247 -21.410 1.00 92.06 198 PRO A C 1
ATOM 1482 O O . PRO A 1 198 ? 4.912 8.809 -21.767 1.00 92.06 198 PRO A O 1
ATOM 1485 N N . VAL A 1 199 ? 6.182 7.875 -20.156 1.00 94.31 199 VAL A N 1
ATOM 1486 C CA . VAL A 1 199 ? 5.221 8.081 -19.072 1.00 94.31 199 VAL A CA 1
ATOM 1487 C C . VAL A 1 199 ? 5.253 9.530 -18.604 1.00 94.31 199 VAL A C 1
ATOM 1489 O O . VAL A 1 199 ? 6.314 10.080 -18.322 1.00 94.31 199 VAL A O 1
ATOM 1492 N N . ASP A 1 200 ? 4.071 10.127 -18.466 1.00 95.06 200 ASP A N 1
ATOM 1493 C CA . ASP A 1 200 ? 3.893 11.384 -17.744 1.00 95.06 200 ASP A CA 1
ATOM 1494 C C . ASP A 1 200 ? 3.956 11.100 -16.236 1.00 95.06 200 ASP A C 1
ATOM 1496 O O . ASP A 1 200 ? 3.045 10.505 -15.650 1.00 95.06 200 ASP A O 1
ATOM 1500 N N . THR A 1 201 ? 5.067 11.487 -15.614 1.00 93.19 201 THR A N 1
ATOM 1501 C CA . THR A 1 201 ? 5.334 11.216 -14.200 1.00 93.19 201 THR A CA 1
ATOM 1502 C C . THR A 1 201 ? 4.407 11.987 -13.266 1.00 93.19 201 THR A C 1
ATOM 1504 O O . THR A 1 201 ? 4.035 11.452 -12.223 1.00 93.19 201 THR A O 1
ATOM 1507 N N . GLU A 1 202 ? 3.978 13.198 -13.628 1.00 92.81 202 GLU A N 1
ATOM 1508 C CA . GLU A 1 202 ? 3.054 13.989 -12.804 1.00 92.81 202 GLU A CA 1
ATOM 1509 C C . GLU A 1 202 ? 1.663 13.354 -12.800 1.00 92.81 202 GLU A C 1
ATOM 1511 O O . GLU A 1 202 ? 1.036 13.172 -11.746 1.00 92.81 202 GLU A O 1
ATOM 1516 N N . LEU A 1 203 ? 1.197 12.939 -13.981 1.00 93.25 203 LEU A N 1
ATOM 1517 C CA . LEU A 1 203 ? -0.053 12.204 -14.112 1.00 93.25 203 LEU A CA 1
ATOM 1518 C C . LEU A 1 203 ? 0.013 10.871 -13.360 1.00 93.25 203 LEU A C 1
ATOM 1520 O O . LEU A 1 203 ? -0.932 10.537 -12.638 1.00 93.25 203 LEU A O 1
ATOM 1524 N N . LEU A 1 204 ? 1.126 10.139 -13.480 1.00 93.25 204 LEU A N 1
ATOM 1525 C CA . LEU A 1 204 ? 1.337 8.874 -12.780 1.00 93.25 204 LEU A CA 1
ATOM 1526 C C . LEU A 1 204 ? 1.258 9.057 -11.259 1.00 93.25 204 LEU A C 1
ATOM 1528 O O . LEU A 1 204 ? 0.560 8.293 -10.591 1.00 93.25 204 LEU A O 1
ATOM 1532 N N . GLN A 1 205 ? 1.907 10.090 -10.712 1.00 92.56 205 GLN A N 1
ATOM 1533 C CA . GLN A 1 205 ? 1.826 10.422 -9.287 1.00 92.56 205 GLN A CA 1
ATOM 1534 C C . GLN A 1 205 ? 0.399 10.761 -8.855 1.00 92.56 205 GLN A C 1
ATOM 1536 O O . GLN A 1 205 ? -0.063 10.273 -7.822 1.00 92.56 205 GLN A O 1
ATOM 1541 N N . SER A 1 206 ? -0.324 11.562 -9.643 1.00 91.75 206 SER A N 1
ATOM 1542 C CA . SER A 1 206 ? -1.719 11.915 -9.355 1.00 91.75 206 SER A CA 1
ATOM 1543 C C . SER A 1 206 ? -2.627 10.680 -9.326 1.00 91.75 206 SER A C 1
ATOM 1545 O O . SER A 1 206 ? -3.470 10.536 -8.436 1.00 91.75 206 SER A O 1
ATOM 1547 N N . GLN A 1 207 ? -2.450 9.762 -10.277 1.00 93.00 207 GLN A N 1
ATOM 1548 C CA . GLN A 1 207 ? -3.221 8.523 -10.355 1.00 93.00 207 GLN A CA 1
ATOM 1549 C C . GLN A 1 207 ? -2.872 7.554 -9.218 1.00 93.00 207 GLN A C 1
ATOM 1551 O O . GLN A 1 207 ? -3.787 7.038 -8.570 1.00 93.00 207 GLN A O 1
ATOM 1556 N N . ALA A 1 208 ? -1.585 7.388 -8.902 1.00 91.75 208 ALA A N 1
ATOM 1557 C CA . ALA A 1 208 ? -1.131 6.587 -7.768 1.00 91.75 208 ALA A CA 1
ATOM 1558 C C . ALA A 1 208 ? -1.685 7.137 -6.444 1.00 91.75 208 ALA A C 1
ATOM 1560 O O . ALA A 1 208 ? -2.228 6.384 -5.638 1.00 91.75 208 ALA A O 1
ATOM 1561 N N . ALA A 1 209 ? -1.656 8.459 -6.248 1.00 90.38 209 ALA A N 1
ATOM 1562 C CA . ALA A 1 209 ? -2.224 9.099 -5.063 1.00 90.38 209 ALA A CA 1
ATOM 1563 C C . ALA A 1 209 ? -3.735 8.841 -4.931 1.00 90.38 209 ALA A C 1
ATOM 1565 O O . ALA A 1 209 ? -4.213 8.531 -3.840 1.00 90.38 209 ALA A O 1
ATOM 1566 N N . LYS A 1 210 ? -4.500 8.913 -6.029 1.00 91.38 210 LYS A N 1
ATOM 1567 C CA . LYS A 1 210 ? -5.937 8.575 -6.024 1.00 91.38 210 LYS A CA 1
ATOM 1568 C C . LYS A 1 210 ? -6.177 7.104 -5.684 1.00 91.38 210 LYS A C 1
ATOM 1570 O O . LYS A 1 210 ? -7.096 6.800 -4.924 1.00 91.38 210 LYS A O 1
ATOM 1575 N N . TYR A 1 211 ? -5.357 6.205 -6.226 1.00 91.69 211 TYR A N 1
ATOM 1576 C CA . TYR A 1 211 ? -5.445 4.772 -5.955 1.00 91.69 211 TYR A CA 1
ATOM 1577 C C . TYR A 1 211 ? -5.166 4.463 -4.478 1.00 91.69 211 TYR A C 1
ATOM 1579 O O . TYR A 1 211 ? -5.965 3.796 -3.823 1.00 91.69 211 TYR A O 1
ATOM 1587 N N . ILE A 1 212 ? -4.098 5.032 -3.917 1.00 91.56 212 ILE A N 1
ATOM 1588 C CA . ILE A 1 212 ? -3.749 4.882 -2.500 1.00 91.56 212 ILE A CA 1
ATOM 1589 C C . ILE A 1 212 ? -4.852 5.434 -1.602 1.00 91.56 212 ILE A C 1
ATOM 1591 O O . ILE A 1 212 ? -5.262 4.751 -0.668 1.00 91.56 212 ILE A O 1
ATOM 1595 N N . ARG A 1 213 ? -5.398 6.622 -1.893 1.00 89.44 213 ARG A N 1
ATOM 1596 C CA . ARG A 1 213 ? -6.504 7.185 -1.098 1.00 89.44 213 ARG A CA 1
ATOM 1597 C C . ARG A 1 213 ? -7.736 6.290 -1.084 1.00 89.44 213 ARG A C 1
ATOM 1599 O O . ARG A 1 213 ? -8.419 6.207 -0.068 1.00 89.44 213 ARG A O 1
ATOM 1606 N N . ARG A 1 214 ? -8.021 5.622 -2.205 1.00 88.00 214 ARG A N 1
ATOM 1607 C CA . ARG A 1 214 ? -9.147 4.692 -2.322 1.00 88.00 214 ARG A CA 1
ATOM 1608 C C . ARG A 1 214 ? -8.978 3.456 -1.434 1.00 88.00 214 ARG A C 1
ATOM 1610 O O . ARG A 1 214 ? -9.978 2.974 -0.916 1.00 88.00 214 ARG A O 1
ATOM 1617 N N . PHE A 1 215 ? -7.760 2.929 -1.303 1.00 86.94 215 PHE A N 1
ATOM 1618 C CA . PHE A 1 215 ? -7.517 1.638 -0.647 1.00 86.94 215 PHE A CA 1
ATOM 1619 C C . PHE A 1 215 ? -6.930 1.740 0.763 1.00 86.94 215 PHE A C 1
ATOM 1621 O O . PHE A 1 215 ? -7.234 0.891 1.595 1.00 86.94 215 PHE A O 1
ATOM 1628 N N . LEU A 1 216 ? -6.126 2.764 1.048 1.00 87.06 216 LEU A N 1
ATOM 1629 C CA . LEU A 1 216 ? -5.566 3.000 2.375 1.00 87.06 216 LEU A CA 1
ATOM 1630 C C . LEU A 1 216 ? -6.406 4.006 3.154 1.00 87.06 216 LEU A C 1
ATOM 1632 O O . LEU A 1 216 ? -7.045 3.623 4.128 1.00 87.06 216 LEU A O 1
ATOM 1636 N N . SER A 1 217 ? -6.448 5.275 2.743 1.00 81.88 217 SER A N 1
ATOM 1637 C CA . SER A 1 217 ? -7.328 6.263 3.378 1.00 81.88 217 SER A CA 1
ATOM 1638 C C . SER A 1 217 ? -7.409 7.577 2.622 1.00 81.88 217 SER A C 1
ATOM 1640 O O . SER A 1 217 ? -6.403 8.096 2.144 1.00 81.88 217 SER A O 1
ATOM 1642 N N . ALA A 1 218 ? -8.594 8.185 2.635 1.00 78.50 218 ALA A N 1
ATOM 1643 C CA . ALA A 1 218 ? -8.787 9.567 2.213 1.00 78.50 218 ALA A CA 1
ATOM 1644 C C . ALA A 1 218 ? -8.221 10.596 3.213 1.00 78.50 218 ALA A C 1
ATOM 1646 O O . ALA A 1 218 ? -8.064 11.756 2.845 1.00 78.50 218 ALA A O 1
ATOM 1647 N N . ALA A 1 219 ? -7.935 10.196 4.459 1.00 71.88 219 ALA A N 1
ATOM 1648 C CA . ALA A 1 219 ? -7.487 11.103 5.518 1.00 71.88 219 ALA A CA 1
ATOM 1649 C C . ALA A 1 219 ? -5.988 11.441 5.447 1.00 71.88 219 ALA A C 1
ATOM 1651 O O . ALA A 1 219 ? -5.566 12.444 6.015 1.00 71.88 219 ALA A O 1
ATOM 1652 N N . VAL A 1 220 ? -5.188 10.621 4.756 1.00 80.00 220 VAL A N 1
ATOM 1653 C CA . VAL A 1 220 ? -3.752 10.863 4.573 1.00 80.00 220 VAL A CA 1
ATOM 1654 C C . VAL A 1 220 ? -3.546 11.566 3.234 1.00 80.00 220 VAL A C 1
ATOM 1656 O O . VAL A 1 220 ? -3.469 10.936 2.180 1.00 80.00 220 VAL A O 1
ATOM 1659 N N . ASP A 1 221 ? -3.483 12.897 3.275 1.00 80.19 221 ASP A N 1
ATOM 1660 C CA . ASP A 1 221 ? -3.293 13.750 2.096 1.00 80.19 221 ASP A CA 1
ATOM 1661 C C . ASP A 1 221 ? -1.802 14.021 1.839 1.00 80.19 221 ASP A C 1
ATOM 1663 O O . ASP A 1 221 ? -1.336 15.157 1.843 1.00 80.19 221 ASP A O 1
ATOM 1667 N N . SER A 1 222 ? -1.018 12.953 1.676 1.00 84.56 222 SER A N 1
ATOM 1668 C CA . SER A 1 222 ? 0.413 13.036 1.358 1.00 84.56 222 SER A CA 1
ATOM 1669 C C . SER A 1 222 ? 0.748 12.188 0.131 1.00 84.56 222 SER A C 1
ATOM 1671 O O . SER A 1 222 ? 0.276 11.054 0.025 1.00 84.56 222 SER A O 1
ATOM 1673 N N . PRO A 1 223 ? 1.514 12.719 -0.839 1.00 84.31 223 PRO A N 1
ATOM 1674 C CA . PRO A 1 223 ? 1.798 12.006 -2.076 1.00 84.31 223 PRO A CA 1
ATOM 1675 C C . PRO A 1 223 ? 2.925 10.986 -1.896 1.00 84.31 223 PRO A C 1
ATOM 1677 O O . PRO A 1 223 ? 3.867 11.212 -1.137 1.00 84.31 223 PRO A O 1
ATOM 1680 N N . ILE A 1 224 ? 2.888 9.927 -2.704 1.00 88.19 224 ILE A N 1
ATOM 1681 C CA . ILE A 1 224 ? 4.097 9.170 -3.043 1.00 88.19 224 ILE A CA 1
ATOM 1682 C C . ILE A 1 224 ? 4.847 9.967 -4.105 1.00 88.19 224 ILE A C 1
ATOM 1684 O O . ILE A 1 224 ? 4.276 10.357 -5.132 1.00 88.19 224 ILE A O 1
ATOM 1688 N N . ARG A 1 225 ? 6.120 10.263 -3.847 1.00 90.62 225 ARG A N 1
ATOM 1689 C CA . ARG A 1 225 ? 6.928 11.074 -4.759 1.00 90.62 225 ARG A CA 1
ATOM 1690 C C . ARG A 1 225 ? 7.662 10.175 -5.747 1.00 90.62 225 ARG A C 1
ATOM 1692 O O . ARG A 1 225 ? 8.158 9.129 -5.361 1.00 90.62 225 ARG A O 1
ATOM 1699 N N . ILE A 1 226 ? 7.755 10.582 -7.007 1.00 93.44 226 ILE A N 1
ATOM 1700 C CA . ILE A 1 226 ? 8.747 10.034 -7.933 1.00 93.44 226 ILE A CA 1
ATOM 1701 C C . ILE A 1 226 ? 10.000 10.872 -7.712 1.00 93.44 226 ILE A C 1
ATOM 1703 O O . ILE A 1 226 ? 10.027 12.050 -8.060 1.00 93.44 226 ILE A O 1
ATOM 1707 N N . GLN A 1 227 ? 11.000 10.291 -7.056 1.00 92.06 227 GLN A N 1
ATOM 1708 C CA . GLN A 1 227 ? 12.244 10.984 -6.728 1.00 92.06 227 GLN A CA 1
ATOM 1709 C C . GLN A 1 227 ? 13.112 11.155 -7.974 1.00 92.06 227 GLN A C 1
ATOM 1711 O O . GLN A 1 227 ? 13.693 12.215 -8.197 1.00 92.06 227 GLN A O 1
ATOM 1716 N N . ARG A 1 228 ? 13.203 10.095 -8.780 1.00 93.56 228 ARG A N 1
ATOM 1717 C CA . ARG A 1 228 ? 13.943 10.062 -10.041 1.00 93.56 228 ARG A CA 1
ATOM 1718 C C . ARG A 1 228 ? 13.185 9.215 -11.049 1.00 93.56 228 ARG A C 1
ATOM 1720 O O . ARG A 1 228 ? 12.496 8.265 -10.678 1.00 93.56 228 ARG A O 1
ATOM 1727 N N . SER A 1 229 ? 13.330 9.546 -12.325 1.00 95.25 229 SER A N 1
ATOM 1728 C CA . SER A 1 229 ? 12.841 8.703 -13.408 1.00 95.25 229 SER A CA 1
ATOM 1729 C C . SER A 1 229 ? 13.747 8.786 -14.631 1.00 95.25 229 SER A C 1
ATOM 1731 O O . SER A 1 229 ? 14.416 9.799 -14.847 1.00 95.25 229 SER A O 1
ATOM 1733 N N . ARG A 1 230 ? 13.777 7.715 -15.424 1.00 95.19 230 ARG A N 1
ATOM 1734 C CA . ARG A 1 230 ? 14.466 7.665 -16.719 1.00 95.19 230 ARG A CA 1
ATOM 1735 C C . ARG A 1 230 ? 13.650 6.810 -17.683 1.00 95.19 230 ARG A C 1
ATOM 1737 O O . ARG A 1 230 ? 13.119 5.772 -17.293 1.00 95.19 230 ARG A O 1
ATOM 1744 N N . THR A 1 231 ? 13.533 7.270 -18.927 1.00 95.19 231 THR A N 1
ATOM 1745 C CA . THR A 1 231 ? 12.858 6.534 -20.004 1.00 95.19 231 THR A CA 1
ATOM 1746 C C . THR A 1 231 ? 13.890 5.928 -20.945 1.00 95.19 231 THR A C 1
ATOM 1748 O O . THR A 1 231 ? 14.870 6.583 -21.291 1.00 95.19 231 THR A O 1
ATOM 1751 N N . PHE A 1 232 ? 13.645 4.690 -21.357 1.00 92.38 232 PHE A N 1
ATOM 1752 C CA . PHE A 1 232 ? 14.496 3.887 -22.223 1.00 92.38 232 PHE A CA 1
ATOM 1753 C C . PHE A 1 232 ? 13.722 3.515 -23.491 1.00 92.38 232 PHE A C 1
ATOM 1755 O O . PHE A 1 232 ? 12.580 3.058 -23.406 1.00 92.38 232 PHE A O 1
ATOM 1762 N N . GLU A 1 233 ? 14.349 3.713 -24.652 1.00 89.00 233 GLU A N 1
ATOM 1763 C CA . GLU A 1 233 ? 13.812 3.342 -25.978 1.00 89.00 233 GLU A CA 1
ATOM 1764 C C . GLU A 1 233 ? 14.473 2.074 -26.534 1.00 89.00 233 GLU A C 1
ATOM 1766 O O . GLU A 1 233 ? 13.881 1.326 -27.306 1.00 89.00 233 GLU A O 1
ATOM 1771 N N . VAL A 1 234 ? 15.726 1.832 -26.140 1.00 77.38 234 VAL A N 1
ATOM 1772 C CA . VAL A 1 234 ? 16.526 0.679 -26.553 1.00 77.38 234 VAL A CA 1
ATOM 1773 C C . VAL A 1 234 ? 17.043 -0.011 -25.302 1.00 77.38 234 VAL A C 1
ATOM 1775 O O . VAL A 1 234 ? 17.508 0.639 -24.367 1.00 77.38 234 VAL A O 1
ATOM 1778 N N . LEU A 1 235 ? 16.942 -1.338 -25.286 1.00 67.31 235 LEU A N 1
ATOM 1779 C CA . LEU A 1 235 ? 17.301 -2.148 -24.135 1.00 67.31 235 LEU A CA 1
ATOM 1780 C C . LEU A 1 235 ? 18.814 -2.376 -24.066 1.00 67.31 235 LEU A C 1
ATOM 1782 O O . LEU A 1 235 ? 19.372 -3.117 -24.877 1.00 67.31 235 LEU A O 1
ATOM 1786 N N . ARG A 1 236 ? 19.457 -1.788 -23.059 1.00 74.31 236 ARG A N 1
ATOM 1787 C CA . ARG A 1 236 ? 20.795 -2.171 -22.601 1.00 74.31 236 ARG A CA 1
ATOM 1788 C C . ARG A 1 236 ? 20.750 -2.327 -21.083 1.00 74.31 236 ARG A C 1
ATOM 1790 O O . ARG A 1 236 ? 20.498 -1.333 -20.398 1.00 74.31 236 ARG A O 1
ATOM 1797 N N . PRO A 1 237 ? 20.918 -3.548 -20.545 1.00 76.38 237 PRO A N 1
ATOM 1798 C CA . PRO A 1 237 ? 20.933 -3.772 -19.102 1.00 76.38 237 PRO A CA 1
ATOM 1799 C C . PRO A 1 237 ? 21.929 -2.872 -18.367 1.00 76.38 237 PRO A C 1
ATOM 1801 O O . PRO A 1 237 ? 21.640 -2.430 -17.259 1.00 76.38 237 PRO A O 1
ATOM 1804 N N . GLU A 1 238 ? 23.042 -2.534 -19.017 1.00 83.56 238 GLU A N 1
ATOM 1805 C CA . GLU A 1 238 ? 24.084 -1.655 -18.488 1.00 83.56 238 GLU A CA 1
ATOM 1806 C C . GLU A 1 238 ? 23.567 -0.226 -18.245 1.00 83.56 238 GLU A C 1
ATOM 1808 O O . GLU A 1 238 ? 23.910 0.396 -17.242 1.00 83.56 238 GLU A O 1
ATOM 1813 N N . ASP A 1 239 ? 22.687 0.285 -19.115 1.00 86.00 239 ASP A N 1
ATOM 1814 C CA . ASP A 1 239 ? 22.099 1.624 -18.970 1.00 86.00 239 ASP A CA 1
ATOM 1815 C C . ASP A 1 239 ? 21.097 1.667 -17.799 1.00 86.00 239 ASP A C 1
ATOM 1817 O O . ASP A 1 239 ? 20.990 2.678 -17.094 1.00 86.00 239 ASP A O 1
ATOM 1821 N N . MET A 1 240 ? 20.361 0.568 -17.576 1.00 85.94 240 MET A N 1
ATOM 1822 C CA . MET A 1 240 ? 19.458 0.427 -16.426 1.00 85.94 240 MET A CA 1
ATOM 1823 C C . MET A 1 240 ? 20.236 0.268 -15.120 1.00 85.94 240 MET A C 1
ATOM 1825 O O . MET A 1 240 ? 19.887 0.902 -14.126 1.00 85.94 240 MET A O 1
ATOM 1829 N N . GLU A 1 241 ? 21.294 -0.540 -15.122 1.00 86.06 241 GLU A N 1
ATOM 1830 C CA . GLU A 1 241 ? 22.176 -0.725 -13.970 1.00 86.06 241 GLU A CA 1
ATOM 1831 C C . GLU A 1 241 ? 22.867 0.588 -13.583 1.00 86.06 241 GLU A C 1
ATOM 1833 O O . GLU A 1 241 ? 22.813 0.971 -12.416 1.00 86.06 241 GLU A O 1
ATOM 1838 N N . SER A 1 242 ? 23.399 1.337 -14.558 1.00 87.50 242 SER A N 1
ATOM 1839 C CA . SER A 1 242 ? 23.974 2.673 -14.337 1.00 87.50 242 SER A CA 1
ATOM 1840 C C . SER A 1 242 ? 22.960 3.629 -13.715 1.00 87.50 242 SER A C 1
ATOM 1842 O O . SER A 1 242 ? 23.275 4.320 -12.752 1.00 87.50 242 SER A O 1
ATOM 1844 N N . PHE A 1 243 ? 21.720 3.654 -14.214 1.00 90.69 243 PHE A N 1
ATOM 1845 C CA . PHE A 1 243 ? 20.678 4.505 -13.636 1.00 90.69 243 PHE A CA 1
ATOM 1846 C C . PHE A 1 243 ? 20.366 4.138 -12.181 1.00 90.69 243 PHE A C 1
ATOM 1848 O O . PHE A 1 243 ? 20.229 5.030 -11.345 1.00 90.69 243 PHE A O 1
ATOM 1855 N N . LEU A 1 244 ? 20.250 2.845 -11.867 1.00 88.44 244 LEU A N 1
ATOM 1856 C CA . LEU A 1 244 ? 20.018 2.396 -10.495 1.00 88.44 244 LEU A CA 1
ATOM 1857 C C . LEU A 1 244 ? 21.206 2.744 -9.590 1.00 88.44 244 LEU A C 1
ATOM 1859 O O . LEU A 1 244 ? 20.987 3.284 -8.509 1.00 88.44 244 LEU A O 1
ATOM 1863 N N . ALA A 1 245 ? 22.441 2.531 -10.051 1.00 87.19 245 ALA A N 1
ATOM 1864 C CA . ALA A 1 245 ? 23.649 2.930 -9.331 1.00 87.19 245 ALA A CA 1
ATOM 1865 C C . ALA A 1 245 ? 23.661 4.442 -9.044 1.00 87.19 245 ALA A C 1
ATOM 1867 O O . ALA A 1 245 ? 23.760 4.835 -7.887 1.00 87.19 245 ALA A O 1
ATOM 1868 N N . GLU A 1 246 ? 23.414 5.291 -10.050 1.00 87.75 246 GLU A N 1
ATOM 1869 C CA . GLU A 1 246 ? 23.302 6.751 -9.885 1.00 87.75 246 GLU A CA 1
ATOM 1870 C C . GLU A 1 246 ? 22.247 7.149 -8.837 1.00 87.75 246 GLU A C 1
ATOM 1872 O O . GLU A 1 246 ? 22.381 8.183 -8.179 1.00 87.75 246 GLU A O 1
ATOM 1877 N N . CYS A 1 247 ? 21.150 6.390 -8.724 1.00 85.94 247 CYS A N 1
ATOM 1878 C CA . CYS A 1 247 ? 20.073 6.656 -7.767 1.00 85.94 247 CYS A CA 1
ATOM 1879 C C . CYS A 1 247 ? 20.427 6.263 -6.330 1.00 85.94 247 CYS A C 1
ATOM 1881 O O . CYS A 1 247 ? 19.873 6.866 -5.409 1.00 85.94 247 CYS A O 1
ATOM 1883 N N . PHE A 1 248 ? 21.296 5.268 -6.152 1.00 82.75 248 PHE A N 1
ATOM 1884 C CA . PHE A 1 248 ? 21.669 4.712 -4.849 1.00 82.75 248 PHE A CA 1
ATOM 1885 C C . PHE A 1 248 ? 23.026 5.187 -4.338 1.00 82.75 248 PHE A C 1
ATOM 1887 O O . PHE A 1 248 ? 23.286 5.081 -3.143 1.00 82.75 248 PHE A O 1
ATOM 1894 N N . GLU A 1 249 ? 23.868 5.748 -5.202 1.00 73.56 249 GLU A N 1
ATOM 1895 C CA . GLU A 1 249 ? 25.012 6.534 -4.764 1.00 73.56 249 GLU A CA 1
ATOM 1896 C C . GLU A 1 249 ? 24.501 7.795 -4.052 1.00 73.56 249 GLU A C 1
ATOM 1898 O O . GLU A 1 249 ? 23.818 8.644 -4.638 1.00 73.56 249 GLU A O 1
ATOM 1903 N N . GLU A 1 250 ? 24.786 7.897 -2.749 1.00 55.41 250 GLU A N 1
ATOM 1904 C CA . GLU A 1 250 ? 24.512 9.107 -1.979 1.00 55.41 250 GLU A CA 1
ATOM 1905 C C . GLU A 1 250 ? 25.166 10.314 -2.675 1.00 55.41 250 GLU A C 1
ATOM 1907 O O . GLU A 1 250 ? 26.307 10.210 -3.139 1.00 55.41 250 GLU A O 1
ATOM 1912 N N . PRO A 1 251 ? 24.513 11.492 -2.732 1.00 44.34 251 PRO A N 1
ATOM 1913 C CA . PRO A 1 251 ? 25.272 12.717 -2.918 1.00 44.34 251 PRO A CA 1
ATOM 1914 C C . PRO A 1 251 ? 26.212 12.798 -1.713 1.00 44.34 251 PRO A C 1
ATOM 1916 O O . PRO A 1 251 ? 25.741 12.963 -0.593 1.00 44.34 251 PRO A O 1
ATOM 1919 N N . GLY A 1 252 ? 27.502 12.545 -1.945 1.00 39.50 252 GLY A N 1
ATOM 1920 C CA . GLY A 1 252 ? 28.455 12.247 -0.882 1.00 39.50 252 GLY A CA 1
ATOM 1921 C C . GLY A 1 252 ? 28.388 13.219 0.294 1.00 39.50 252 GLY A C 1
ATOM 1922 O O . GLY A 1 252 ? 28.371 14.425 0.068 1.00 39.50 252 GLY A O 1
ATOM 1923 N N . SER A 1 253 ? 28.417 12.644 1.504 1.00 31.83 253 SER A N 1
ATOM 1924 C CA . SER A 1 253 ? 28.829 13.246 2.789 1.00 31.83 253 SER A CA 1
ATOM 1925 C C . SER A 1 253 ? 28.201 14.579 3.202 1.00 31.83 253 SER A C 1
ATOM 1927 O O . SER A 1 253 ? 28.541 15.619 2.595 1.00 31.83 253 SER A O 1
#

pLDDT: mean 86.04, std 11.72, range [31.83, 96.69]

Foldseek 3Di:
DVVLLVVLVVDALALCSVLVNQVSCCVPVVQQKKWKWFDQDPPDPPPPPDTHTFFIDPRHDDDAFAEKEAQADTIIMTGHPDHDCNVVRHVSSVSRRVSNVSRQDPLLNDDQADADALLVVLVLLLVLQVVVPEQKKKKFWKDCVQLLVLCCVVRVRGDSVSVLRSLRSLVQVVQVVQRGWHHYPLRIIMGIGGHNDDDDQVVVFVVSQVSCCVHHHVVRPTTTDRPDMDMDRDRDSVVSSVVSVVVPPPPPD

Sequence (253 aa):
MGDILAECLAAPADYFLPVRILRILRDRARFPGLRITLEPSPASDAPDSGRRVFASTPDAPDDSTQSSCRLGSHYRLDVLGVSGEDRTLSLLGASLASRLASSRPSCLSRELPPERSPADLARTLSARFADSQTAYATLCVLDPRPFLHAAAEAFPEINPECLEEDLARCLSAYFEASGGLFLCDTGALIALCCGSRPVDTELLQSQAAKYIRRFLSAAVDSPIRIQRSRTFEVLRPEDMESFLAECFEEPGS

Radius of gyration: 20.94 Å; chains: 1; bounding box: 53×37×60 Å

Secondary structure (DSSP, 8-state):
-HHHHHHHHHS--STTHHHHHHHHHHHHH--SEEEEEEPPPTT---TT-PPEEEEE-TT--SS-EEEEEEETTTEEEEEES--S-HHHHHHHHHHHHHHHHHTS-GGGGSPPPPEE-HHHHHHHHHHHHHHHT-SEEEEEEEE-HHHHHHHHHH-TTB-HHHHHHHHHHHHHHHHTTTEEEEEETTS-EEEEEEESS---HHHHHHHHHHHHHHHT-TT---PPEEEEEEEESS--HHHHHHHHHHHHS-S--